Protein AF-A0A2V0PF65-F1 (afdb_monomer)

Mean predicted aligned error: 16.92 Å

Secondary structure (DSSP, 8-state):
-------PPPPPP-------------------------------------PPPPP-------------PPPHHHHHHHHHHHHHHHHHHPPPSSTTTHHHHHHHHHHHHHHHHHHHHHHSTT--HHHHHHHHHHHHS-TTGGGGHHHHHHHHHHHHHTSTT---TTSTTHHHHHHHHHHHHHHHHHTT-GGGHHHHHHHHHHH-GGGHHHHHHHHHHHHHHHTTS-HHHHHHHHH-HHHHHTS-GGGS-TTSTTS-TT-------S--S------

Radius of gyration: 27.76 Å; Cα contacts (8 Å, |Δi|>4): 203; chains: 1; bounding box: 60×84×78 Å

Organism: NCBI:txid307507

Sequence (275 aa):
MFASGLARAPSPSGGLAPPSGGPQAHPGRCHALSLRRGAPQPRQHRRRSRSPPPARWAGDREGSVAVEAAAPEEAAYRELLQRAEAGTFAPPESEEREAASRRAGLQDAERLLRRAAALRPHDMGPRVLLARNLMIQDGGREADVPAVALDALRALAASDAGADPFSPAFVPAMQLMLLALKALWACDAPGEVPALLAAAARHAPALAPDFESLAARVESQLGGCAARGRAALLSNHTFLSCVDLQAVRGRHHAAAAGLESFDGEEGAEGCVVDL

pLDDT: mean 70.35, std 23.45, range [27.42, 98.38]

Solvent-accessible surface area (backbone atoms only — not comparable to full-atom values): 17486 Å² total; per-residue (Å²): 139,90,84,90,83,90,83,87,81,86,84,87,87,85,80,92,84,86,79,90,80,84,84,82,87,80,90,79,78,85,79,83,79,81,82,77,90,84,83,83,86,85,82,86,86,84,80,83,80,84,74,82,81,79,79,87,78,88,69,94,72,92,67,77,75,74,78,71,75,66,55,72,67,56,51,52,43,51,52,34,49,55,53,17,51,45,34,55,65,58,74,85,88,56,90,76,74,26,62,64,51,50,51,50,34,37,55,51,15,44,55,32,22,56,51,36,28,65,77,37,60,69,50,48,65,37,49,42,52,35,40,52,39,32,64,68,66,52,95,70,42,28,73,52,24,46,57,52,32,47,52,48,39,44,34,37,49,74,34,96,73,44,53,41,80,87,31,90,55,33,64,50,50,52,52,24,50,52,51,20,53,50,19,31,55,73,68,74,37,61,85,49,49,65,59,51,51,58,53,43,28,75,35,26,59,74,39,33,69,50,52,52,53,50,49,54,50,54,42,68,68,43,70,80,42,54,72,69,56,37,50,55,50,69,70,34,76,64,63,60,73,61,59,52,72,74,70,57,60,80,83,68,66,92,74,57,89,87,71,83,83,78,85,80,84,78,72,97,72,78,88,78,75,91,125

Nearest PDB structures (foldseek):
  6hc2-assembly4_S  TM=2.944E-01  e=9.857E+00  Homo sapiens
  9dze-assembly1_c  TM=2.843E-01  e=9.857E+00  synthetic construct

Structure (mmCIF, N/CA/C/O backbone):
data_AF-A0A2V0PF65-F1
#
_entry.id   AF-A0A2V0PF65-F1
#
loop_
_atom_site.group_PDB
_atom_site.id
_atom_site.type_symbol
_atom_site.label_atom_id
_atom_site.label_alt_id
_atom_site.label_comp_id
_atom_site.label_asym_id
_atom_site.label_entity_id
_atom_site.label_seq_id
_atom_site.pdbx_PDB_ins_code
_atom_site.Cartn_x
_atom_site.Cartn_y
_atom_site.Cartn_z
_atom_site.occupancy
_atom_site.B_iso_or_equiv
_atom_site.auth_seq_id
_atom_site.auth_comp_id
_atom_site.auth_asym_id
_atom_site.auth_atom_id
_atom_site.pdbx_PDB_model_num
ATOM 1 N N . MET A 1 1 ? -15.936 -41.868 -18.295 1.00 41.22 1 MET A N 1
ATOM 2 C CA . MET A 1 1 ? -15.242 -43.056 -18.839 1.00 41.22 1 MET A CA 1
ATOM 3 C C . MET A 1 1 ? -14.307 -42.582 -19.941 1.00 41.22 1 MET A C 1
ATOM 5 O O . MET A 1 1 ? -14.707 -41.733 -20.723 1.00 41.22 1 MET A O 1
ATOM 9 N N . PHE A 1 2 ? -13.053 -43.029 -19.885 1.00 36.69 2 PHE A N 1
ATOM 10 C CA . PHE A 1 2 ? -11.882 -42.545 -20.629 1.00 36.69 2 PHE A CA 1
ATOM 11 C C . PHE A 1 2 ? -11.802 -43.059 -22.077 1.00 36.69 2 PHE A C 1
ATOM 13 O O . PHE A 1 2 ? -12.122 -44.220 -22.308 1.00 36.69 2 PHE A O 1
ATOM 20 N N . ALA A 1 3 ? -11.265 -42.232 -22.985 1.00 39.00 3 ALA A N 1
ATOM 21 C CA . ALA A 1 3 ? -10.303 -42.576 -24.055 1.00 39.00 3 ALA A CA 1
ATOM 22 C C . ALA A 1 3 ? -9.945 -41.268 -24.805 1.00 39.00 3 ALA A C 1
ATOM 24 O O . ALA A 1 3 ? -10.810 -40.650 -25.411 1.00 39.00 3 ALA A O 1
ATOM 25 N N . SER A 1 4 ? -8.780 -40.656 -24.575 1.00 41.25 4 SER A N 1
ATOM 26 C CA . SER A 1 4 ? -7.476 -40.956 -25.201 1.00 41.25 4 SER A CA 1
ATOM 27 C C . SER A 1 4 ? -7.416 -40.589 -26.690 1.00 41.25 4 SER A C 1
ATOM 29 O O . SER A 1 4 ? -7.773 -41.386 -27.550 1.00 41.25 4 SER A O 1
ATOM 31 N N . GLY A 1 5 ? -6.894 -39.392 -26.977 1.00 42.00 5 GLY A N 1
ATOM 32 C CA . GLY A 1 5 ? -6.527 -38.919 -28.314 1.00 42.00 5 GLY A CA 1
ATOM 33 C C . GLY A 1 5 ? -5.179 -38.199 -28.266 1.00 42.00 5 GLY A C 1
ATOM 34 O O . GLY A 1 5 ? -5.121 -36.985 -28.110 1.00 42.00 5 GLY A O 1
ATOM 35 N N . LEU A 1 6 ? -4.096 -38.976 -28.339 1.00 39.44 6 LEU A N 1
ATOM 36 C CA . LEU A 1 6 ? -2.715 -38.512 -28.483 1.00 39.44 6 LEU A CA 1
ATOM 37 C C . LEU A 1 6 ? -2.462 -38.114 -29.944 1.00 39.44 6 LEU A C 1
ATOM 39 O O . LEU A 1 6 ? -2.508 -38.973 -30.822 1.00 39.44 6 LEU A O 1
ATOM 43 N N . ALA A 1 7 ? -2.125 -36.849 -30.195 1.00 49.91 7 ALA A N 1
ATOM 44 C CA . ALA A 1 7 ? -1.525 -36.407 -31.452 1.00 49.91 7 ALA A CA 1
ATOM 45 C C . ALA A 1 7 ? -0.149 -35.797 -31.159 1.00 49.91 7 ALA A C 1
ATOM 47 O O . ALA A 1 7 ? -0.013 -34.783 -30.479 1.00 49.91 7 ALA A O 1
ATOM 48 N N . ARG A 1 8 ? 0.876 -36.500 -31.639 1.00 43.28 8 ARG A N 1
ATOM 49 C CA . ARG A 1 8 ? 2.306 -36.243 -31.471 1.00 43.28 8 ARG A CA 1
ATOM 50 C C . ARG A 1 8 ? 2.783 -35.484 -32.712 1.00 43.28 8 ARG A C 1
ATOM 52 O O . ARG A 1 8 ? 2.703 -36.032 -33.807 1.00 43.28 8 ARG A O 1
ATOM 59 N N . ALA A 1 9 ? 3.256 -34.250 -32.550 1.00 51.12 9 ALA A N 1
ATOM 60 C CA . ALA A 1 9 ? 3.886 -33.476 -33.622 1.00 51.12 9 ALA A CA 1
ATOM 61 C C . ALA A 1 9 ? 5.426 -33.530 -33.499 1.00 51.12 9 ALA A C 1
ATOM 63 O O . ALA A 1 9 ? 5.936 -33.647 -32.381 1.00 51.12 9 ALA A O 1
ATOM 64 N N . PRO A 1 10 ? 6.167 -33.506 -34.623 1.00 61.84 10 PRO A N 1
ATOM 65 C CA . PRO A 1 10 ? 7.594 -33.819 -34.664 1.00 61.84 10 PRO A CA 1
ATOM 66 C C . PRO A 1 10 ? 8.509 -32.637 -34.308 1.00 61.84 10 PRO A C 1
ATOM 68 O O . PRO A 1 10 ? 8.256 -31.490 -34.668 1.00 61.84 10 PRO A O 1
ATOM 71 N N . SER A 1 11 ? 9.620 -32.970 -33.650 1.00 46.97 11 SER A N 1
ATOM 72 C CA . SER A 1 11 ? 10.762 -32.099 -33.370 1.00 46.97 11 SER A CA 1
ATOM 73 C C . SER A 1 11 ? 11.563 -31.775 -34.638 1.00 46.97 11 SER A C 1
ATOM 75 O O . SER A 1 11 ? 11.887 -32.700 -35.386 1.00 46.97 11 SER A O 1
ATOM 77 N N . PRO A 1 12 ? 12.005 -30.524 -34.840 1.00 63.00 12 PRO A N 1
ATOM 78 C CA . PRO A 1 12 ? 13.140 -30.232 -35.699 1.00 63.00 12 PRO A CA 1
ATOM 79 C C . PRO A 1 12 ? 14.443 -30.218 -34.888 1.00 63.00 12 PRO A C 1
ATOM 81 O O . PRO A 1 12 ? 14.647 -29.425 -33.972 1.00 63.00 12 PRO A O 1
ATOM 84 N N . SER A 1 13 ? 15.324 -31.139 -35.256 1.00 46.22 13 SER A N 1
ATOM 85 C CA . SER A 1 13 ? 16.737 -31.207 -34.897 1.00 46.22 13 SER A CA 1
ATOM 86 C C . SER A 1 13 ? 17.587 -30.395 -35.883 1.00 46.22 13 SER A C 1
ATOM 88 O O . SER A 1 13 ? 17.447 -30.564 -37.092 1.00 46.22 13 SER A O 1
ATOM 90 N N . GLY A 1 14 ? 18.504 -29.577 -35.363 1.00 46.81 14 GLY A N 1
ATOM 91 C CA . GLY A 1 14 ? 19.558 -28.874 -36.109 1.00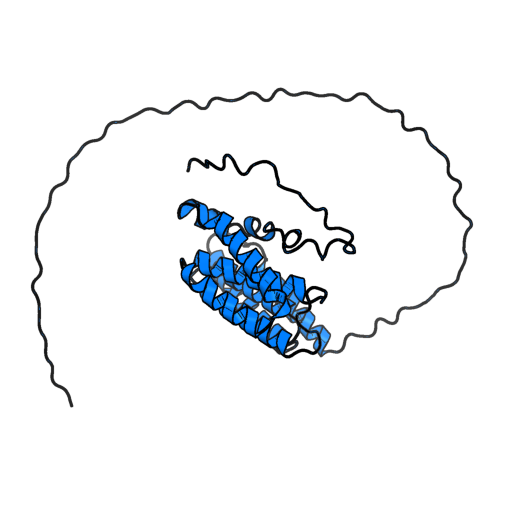 46.81 14 GLY A CA 1
ATOM 92 C C . GLY A 1 14 ? 19.900 -27.551 -35.413 1.00 46.81 14 GLY A C 1
ATOM 93 O O . GLY A 1 14 ? 18.999 -26.825 -35.032 1.00 46.81 14 GLY A O 1
ATOM 94 N N . GLY A 1 15 ? 21.141 -27.163 -35.146 1.00 47.03 15 GLY A N 1
ATOM 95 C CA . GLY A 1 15 ? 22.444 -27.740 -35.426 1.00 47.03 15 GLY A CA 1
ATOM 96 C C . GLY A 1 15 ? 23.499 -26.961 -34.628 1.00 47.03 15 GLY A C 1
ATOM 97 O O . GLY A 1 15 ? 23.281 -25.823 -34.217 1.00 47.03 15 GLY A O 1
ATOM 98 N N . LEU A 1 16 ? 24.622 -27.621 -34.372 1.00 43.56 16 LEU A N 1
ATOM 99 C CA . LEU A 1 16 ? 25.831 -27.078 -33.758 1.00 43.56 16 LEU A CA 1
ATOM 100 C C . LEU A 1 16 ? 26.535 -26.090 -34.704 1.00 43.56 16 LEU A C 1
ATOM 102 O O . LEU A 1 16 ? 26.721 -26.429 -35.869 1.00 43.56 16 LEU A O 1
ATOM 106 N N . ALA A 1 17 ? 27.007 -24.951 -34.184 1.00 43.47 17 ALA A N 1
ATOM 107 C CA . ALA A 1 17 ? 28.411 -24.503 -34.267 1.00 43.47 17 ALA A CA 1
ATOM 108 C C . ALA A 1 17 ? 28.595 -23.078 -33.683 1.00 43.47 17 ALA A C 1
ATOM 110 O O . ALA A 1 17 ? 27.799 -22.191 -33.994 1.00 43.47 17 ALA A O 1
ATOM 111 N N . PRO A 1 18 ? 29.653 -22.829 -32.886 1.00 54.88 18 PRO A N 1
ATOM 112 C CA . PRO A 1 18 ? 30.080 -21.496 -32.462 1.00 54.88 18 PRO A CA 1
ATOM 113 C C . PRO A 1 18 ? 31.178 -20.918 -33.381 1.00 54.88 18 PRO A C 1
ATOM 115 O O . PRO A 1 18 ? 31.943 -21.673 -33.984 1.00 54.88 18 PRO A O 1
ATOM 118 N N . PRO A 1 19 ? 31.341 -19.587 -33.398 1.00 58.44 19 PRO A N 1
ATOM 119 C CA . PRO A 1 19 ? 32.666 -18.965 -33.484 1.00 58.44 19 PRO A CA 1
ATOM 120 C C . PRO A 1 19 ? 32.880 -18.051 -32.257 1.00 58.44 19 PRO A C 1
ATOM 122 O O . PRO A 1 19 ? 32.017 -17.256 -31.905 1.00 58.44 19 PRO A O 1
ATOM 125 N N . SER A 1 20 ? 33.916 -18.226 -31.432 1.00 43.31 20 SER A N 1
ATOM 126 C CA . SER A 1 20 ? 35.326 -17.887 -31.700 1.00 43.31 20 SER A CA 1
ATOM 127 C C . SER A 1 20 ? 35.500 -16.426 -32.128 1.00 43.31 20 SER A C 1
ATOM 129 O O . SER A 1 20 ? 35.342 -16.109 -33.301 1.00 43.31 20 SER A O 1
ATOM 131 N N . GLY A 1 21 ? 35.883 -15.552 -31.191 1.00 40.28 21 GLY A N 1
ATOM 132 C CA . GLY A 1 21 ? 36.342 -14.199 -31.520 1.00 40.28 21 GLY A CA 1
ATOM 133 C C . GLY A 1 21 ? 36.314 -13.218 -30.350 1.00 40.28 21 GLY A C 1
ATOM 134 O O . GLY A 1 21 ? 35.412 -12.396 -30.260 1.00 40.28 21 GLY A O 1
ATOM 135 N N . GLY A 1 22 ? 37.317 -13.283 -29.468 1.00 36.78 22 GLY A N 1
ATOM 136 C CA . GLY A 1 22 ? 37.695 -12.120 -28.654 1.00 36.78 22 GLY A CA 1
ATOM 137 C C . GLY A 1 22 ? 38.295 -11.013 -29.536 1.00 36.78 22 GLY A C 1
ATOM 138 O O . GLY A 1 22 ? 38.739 -11.290 -30.652 1.00 36.78 22 GLY A O 1
ATOM 139 N N . PRO A 1 23 ? 38.371 -9.774 -29.029 1.00 45.34 23 PRO A N 1
ATOM 140 C CA . PRO A 1 23 ? 39.684 -9.336 -28.570 1.00 45.34 23 PRO A CA 1
ATOM 141 C C . PRO A 1 23 ? 39.669 -8.682 -27.185 1.00 45.34 23 PRO A C 1
ATOM 143 O O . PRO A 1 23 ? 38.667 -8.187 -26.677 1.00 45.34 23 PRO A O 1
ATOM 146 N N . GLN A 1 24 ? 40.852 -8.752 -26.589 1.00 37.16 24 GLN A N 1
ATOM 147 C CA . GLN A 1 24 ? 41.239 -8.247 -25.286 1.00 37.16 24 GLN A CA 1
ATOM 148 C C . GLN A 1 24 ? 41.378 -6.716 -25.255 1.00 37.16 24 GLN A C 1
ATOM 150 O O . GLN A 1 24 ? 41.670 -6.092 -26.268 1.00 37.16 24 GLN A O 1
ATOM 155 N N . ALA A 1 25 ? 41.329 -6.208 -24.018 1.00 34.16 25 ALA A N 1
ATOM 156 C CA . ALA A 1 25 ? 42.038 -5.045 -23.475 1.00 34.16 25 ALA A CA 1
ATOM 157 C C . ALA A 1 25 ? 41.680 -3.640 -24.003 1.00 34.16 25 ALA A C 1
ATOM 159 O O . ALA A 1 25 ? 42.005 -3.261 -25.118 1.00 34.16 25 ALA A O 1
ATOM 160 N N . HIS A 1 26 ? 41.188 -2.777 -23.107 1.00 37.53 26 HIS A N 1
ATOM 161 C CA . HIS A 1 26 ? 42.078 -1.962 -22.267 1.00 37.53 26 HIS A CA 1
ATOM 162 C C . HIS A 1 26 ? 41.323 -1.324 -21.080 1.00 37.53 26 HIS A C 1
ATOM 164 O O . HIS A 1 26 ? 40.195 -0.865 -21.249 1.00 37.53 26 HIS A O 1
ATOM 170 N N . PRO A 1 27 ? 41.934 -1.261 -19.879 1.00 40.25 27 PRO A N 1
ATOM 171 C CA . PRO A 1 27 ? 41.366 -0.571 -18.728 1.00 40.25 27 PRO A CA 1
ATOM 172 C C . PRO A 1 27 ? 41.561 0.944 -18.884 1.00 40.25 27 PRO A C 1
ATOM 174 O O . PRO A 1 27 ? 42.682 1.458 -18.839 1.00 40.25 27 PRO A O 1
ATOM 177 N N . GLY A 1 28 ? 40.454 1.656 -19.089 1.00 35.34 28 GLY A N 1
ATOM 178 C CA . GLY A 1 28 ? 40.399 3.113 -19.072 1.00 35.34 28 GLY A CA 1
ATOM 179 C C . GLY A 1 28 ? 40.628 3.646 -17.660 1.00 35.34 28 GLY A C 1
ATOM 180 O O . GLY A 1 28 ? 39.984 3.228 -16.704 1.00 35.34 28 GLY A O 1
ATOM 181 N N . ARG A 1 29 ? 41.603 4.542 -17.546 1.00 35.31 29 ARG A N 1
ATOM 182 C CA . ARG A 1 29 ? 42.144 5.121 -16.317 1.00 35.31 29 ARG A CA 1
ATOM 183 C C . ARG A 1 29 ? 41.091 5.855 -15.482 1.00 35.31 29 ARG A C 1
ATOM 185 O O . ARG A 1 29 ? 40.399 6.738 -15.980 1.00 35.31 29 ARG A O 1
ATOM 192 N N . CYS A 1 30 ? 41.103 5.585 -14.178 1.00 31.89 30 CYS A N 1
ATOM 193 C CA . CYS A 1 30 ? 40.507 6.431 -13.151 1.00 31.89 30 CYS A CA 1
ATOM 194 C C . CYS A 1 30 ? 41.173 7.816 -13.165 1.00 31.89 30 CYS A C 1
ATOM 196 O O . CYS A 1 30 ? 42.338 7.956 -12.785 1.00 31.89 30 CYS A O 1
ATOM 198 N N . HIS A 1 31 ? 40.436 8.848 -13.572 1.00 34.62 31 HIS A N 1
ATOM 199 C CA . HIS A 1 31 ? 40.822 10.228 -13.307 1.00 34.62 31 HIS A CA 1
ATOM 200 C C . HIS A 1 31 ? 40.346 10.623 -11.907 1.00 34.62 31 HIS A C 1
ATOM 202 O O . HIS A 1 31 ? 39.169 10.872 -11.664 1.00 34.62 31 HIS A O 1
ATOM 208 N N . ALA A 1 32 ? 41.300 10.663 -10.978 1.00 35.34 32 ALA A N 1
ATOM 209 C CA . ALA A 1 32 ? 41.148 11.258 -9.662 1.00 35.34 32 ALA A CA 1
ATOM 210 C C . ALA A 1 32 ? 40.996 12.783 -9.799 1.00 35.34 32 ALA A C 1
ATOM 212 O O . ALA A 1 32 ? 41.969 13.491 -10.066 1.00 35.34 32 ALA A O 1
ATOM 213 N N . LEU A 1 33 ? 39.781 13.299 -9.604 1.00 37.28 33 LEU A N 1
ATOM 214 C CA . LEU A 1 33 ? 39.558 14.730 -9.415 1.00 37.28 33 LEU A CA 1
ATOM 215 C C . LEU A 1 33 ? 39.808 15.094 -7.948 1.00 37.28 33 LEU A C 1
ATOM 217 O O . LEU A 1 33 ? 39.073 14.718 -7.039 1.00 37.28 33 LEU A O 1
ATOM 221 N N . SER A 1 34 ? 40.903 15.826 -7.747 1.00 37.47 34 SER A N 1
ATOM 222 C CA . SER A 1 34 ? 41.292 16.459 -6.490 1.00 37.47 34 SER A CA 1
ATOM 223 C C . SER A 1 34 ? 40.287 17.539 -6.093 1.00 37.47 34 SER A C 1
ATOM 225 O O . SER A 1 34 ? 40.322 18.643 -6.636 1.00 37.47 34 SER A O 1
ATOM 227 N N . LEU A 1 35 ? 39.457 17.271 -5.085 1.00 37.78 35 LEU A N 1
ATOM 228 C CA . LEU A 1 35 ? 38.783 18.330 -4.337 1.00 37.78 35 LEU A CA 1
ATOM 229 C C . LEU A 1 35 ? 39.731 18.853 -3.255 1.00 37.78 35 LEU A C 1
ATOM 231 O O . LEU A 1 35 ? 40.089 18.170 -2.293 1.00 37.78 35 LEU A O 1
ATOM 235 N N . ARG A 1 36 ? 40.190 20.085 -3.478 1.00 40.31 36 ARG A N 1
ATOM 236 C CA . ARG A 1 36 ? 41.055 20.838 -2.575 1.00 40.31 36 ARG A CA 1
ATOM 237 C C . ARG A 1 36 ? 40.348 21.090 -1.245 1.00 40.31 36 ARG A C 1
ATOM 239 O O . ARG A 1 36 ? 39.242 21.618 -1.199 1.00 40.31 36 ARG A O 1
ATOM 246 N N . ARG A 1 37 ? 41.066 20.777 -0.165 1.00 41.28 37 ARG A N 1
ATOM 247 C CA . ARG A 1 37 ? 40.808 21.241 1.201 1.00 41.28 37 ARG A CA 1
ATOM 248 C C . ARG A 1 37 ? 40.779 22.772 1.234 1.00 41.28 37 ARG A C 1
ATOM 250 O O . ARG A 1 37 ? 41.786 23.405 0.927 1.00 41.28 37 ARG A O 1
ATOM 257 N N . GLY A 1 38 ? 39.657 23.337 1.664 1.00 35.94 38 GLY A N 1
ATOM 258 C CA . GLY A 1 38 ? 39.539 24.722 2.108 1.00 35.94 38 GLY A CA 1
ATOM 259 C C . GLY A 1 38 ? 39.040 24.756 3.551 1.00 35.94 38 GLY A C 1
ATOM 260 O O . GLY A 1 38 ? 37.870 24.516 3.814 1.00 35.94 38 GLY A O 1
ATOM 261 N N . ALA A 1 39 ? 39.942 25.039 4.481 1.00 40.38 39 ALA A N 1
ATOM 262 C CA . ALA A 1 39 ? 39.669 25.538 5.830 1.00 40.38 39 ALA A CA 1
ATOM 263 C C . ALA A 1 39 ? 40.654 26.708 6.061 1.00 40.38 39 ALA A C 1
ATOM 265 O O . ALA A 1 39 ? 41.682 26.713 5.377 1.00 40.38 39 ALA A O 1
ATOM 266 N N . PRO A 1 40 ? 40.448 27.663 6.996 1.00 46.88 40 PRO A N 1
ATOM 267 C CA . PRO A 1 40 ? 39.459 27.708 8.075 1.00 46.88 40 PRO A CA 1
ATOM 268 C C . PRO A 1 40 ? 38.679 29.045 8.197 1.00 46.88 40 PRO A C 1
ATOM 270 O O . PRO A 1 40 ? 38.903 30.015 7.480 1.00 46.88 40 PRO A O 1
ATOM 273 N N . GLN A 1 41 ? 37.756 29.060 9.164 1.00 45.25 41 GLN A N 1
ATOM 274 C CA . GLN A 1 41 ? 36.928 30.184 9.625 1.00 45.25 41 GLN A CA 1
ATOM 275 C C . GLN A 1 41 ? 37.692 31.468 10.005 1.00 45.25 41 GLN A C 1
ATOM 277 O O . GLN A 1 41 ? 38.789 31.386 10.562 1.00 45.25 41 GLN A O 1
ATOM 282 N N . PRO A 1 42 ? 36.995 32.619 9.986 1.00 47.69 42 PRO A N 1
ATOM 283 C CA . PRO A 1 42 ? 37.168 33.662 10.987 1.00 47.69 42 PRO A CA 1
ATOM 284 C C . PRO A 1 42 ? 36.007 33.725 11.996 1.00 47.69 42 PRO A C 1
ATOM 286 O O . PRO A 1 42 ? 34.825 33.572 11.689 1.00 47.69 42 PRO A O 1
ATOM 289 N N . ARG A 1 43 ? 36.418 33.949 13.244 1.00 42.38 43 ARG A N 1
ATOM 290 C CA . ARG A 1 43 ? 35.641 34.014 14.480 1.00 42.38 43 ARG A CA 1
ATOM 291 C C . ARG A 1 43 ? 34.793 35.289 14.600 1.00 42.38 43 ARG A C 1
ATOM 293 O O . ARG A 1 43 ? 35.257 36.375 14.2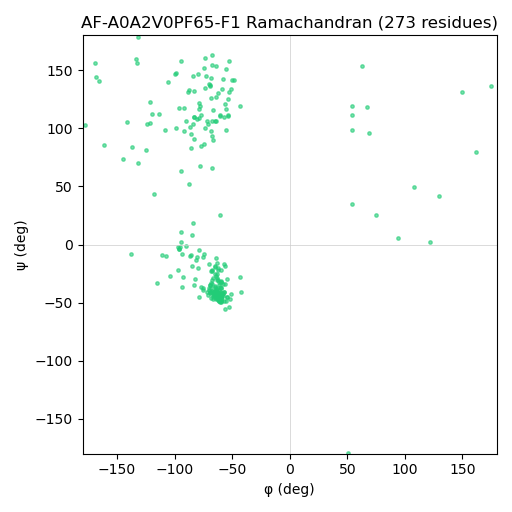94 1.00 42.38 43 ARG A O 1
ATOM 300 N N . GLN A 1 44 ? 33.625 35.091 15.218 1.00 43.75 44 GLN A N 1
ATOM 301 C CA . GLN A 1 44 ? 32.994 35.892 16.282 1.00 43.75 44 GLN A CA 1
ATOM 302 C C . GLN A 1 44 ? 32.769 37.399 16.076 1.00 43.75 44 GLN A C 1
ATOM 304 O O . GLN A 1 44 ? 33.706 38.174 16.115 1.00 43.75 44 GLN A O 1
ATOM 309 N N . HIS A 1 45 ? 31.493 37.805 16.129 1.00 42.44 45 HIS A N 1
ATOM 310 C CA . HIS A 1 45 ? 30.990 38.814 17.080 1.00 42.44 45 HIS A CA 1
ATOM 311 C C . HIS A 1 45 ? 29.453 38.713 17.193 1.00 42.44 45 HIS A C 1
ATOM 313 O O . HIS A 1 45 ? 28.714 39.439 16.533 1.00 42.44 45 HIS A O 1
ATOM 319 N N . ARG A 1 46 ? 28.936 37.823 18.057 1.00 47.62 46 ARG A N 1
ATOM 320 C CA . ARG A 1 46 ? 27.531 37.902 18.504 1.00 47.62 46 ARG A CA 1
ATOM 321 C C . ARG A 1 46 ? 27.458 38.763 19.762 1.00 47.62 46 ARG A C 1
ATOM 323 O O . ARG A 1 46 ? 27.868 38.351 20.846 1.00 47.62 46 ARG A O 1
ATOM 330 N N . ARG A 1 47 ? 26.943 39.980 19.582 1.00 49.34 47 ARG A N 1
ATOM 331 C CA . ARG A 1 47 ? 26.508 40.884 20.649 1.00 49.34 47 ARG A CA 1
ATOM 332 C C . ARG A 1 47 ? 25.507 40.162 21.553 1.00 49.34 47 ARG A C 1
ATOM 334 O O . ARG A 1 47 ? 24.489 39.661 21.087 1.00 49.34 47 ARG A O 1
ATOM 341 N N . ARG A 1 48 ? 25.805 40.136 22.852 1.00 45.16 48 ARG A N 1
ATOM 342 C CA . ARG A 1 48 ? 24.872 39.746 23.912 1.00 45.16 48 ARG A CA 1
ATOM 343 C C . ARG A 1 48 ? 23.852 40.871 24.103 1.00 45.16 48 ARG A C 1
ATOM 345 O O . ARG A 1 48 ? 24.159 41.856 24.770 1.00 45.16 48 ARG A O 1
ATOM 352 N N . SER A 1 49 ? 22.654 40.733 23.547 1.00 47.94 49 SER A N 1
ATOM 353 C CA . SER A 1 49 ? 21.480 41.456 24.040 1.00 47.94 49 SER A CA 1
ATOM 354 C C . SER A 1 49 ? 20.952 40.710 25.267 1.00 47.94 49 SER A C 1
ATOM 356 O O . SER A 1 49 ? 20.445 39.595 25.185 1.00 47.94 49 SER A O 1
ATOM 358 N N . ARG A 1 50 ? 21.154 41.314 26.440 1.00 45.06 50 ARG A N 1
ATOM 359 C CA . ARG A 1 50 ? 20.504 40.915 27.689 1.00 45.06 50 ARG A CA 1
ATOM 360 C C . ARG A 1 50 ? 19.028 41.302 27.595 1.00 45.06 50 ARG A C 1
ATOM 362 O O . ARG A 1 50 ? 18.708 42.475 27.755 1.00 45.06 50 ARG A O 1
ATOM 369 N N . SER A 1 51 ? 18.155 40.329 27.367 1.00 47.69 51 SER A N 1
ATOM 370 C CA . SER A 1 51 ? 16.733 40.466 27.691 1.00 47.69 51 SER A CA 1
ATOM 371 C C . SER A 1 51 ? 16.522 40.011 29.142 1.00 47.69 51 SER A C 1
ATOM 373 O O . SER A 1 51 ? 17.045 38.956 29.512 1.00 47.69 51 SER A O 1
ATOM 375 N N . PRO A 1 52 ? 15.821 40.783 29.989 1.00 55.69 52 PRO A N 1
ATOM 376 C CA . PRO A 1 52 ? 15.481 40.351 31.341 1.00 55.69 52 PRO A CA 1
ATOM 377 C C . PRO A 1 52 ? 14.467 39.192 31.292 1.00 55.69 52 PRO A C 1
ATOM 379 O O . PRO A 1 52 ? 13.591 39.196 30.424 1.00 55.69 52 PRO A O 1
ATOM 382 N N . PRO A 1 53 ? 14.550 38.199 32.196 1.00 53.91 53 PRO A N 1
ATOM 383 C CA . PRO A 1 53 ? 13.526 37.167 32.291 1.00 53.91 53 PRO A CA 1
ATOM 384 C C . PRO A 1 53 ? 12.216 37.765 32.841 1.00 53.91 53 PRO A C 1
ATOM 386 O O . PRO A 1 53 ? 12.264 38.539 33.804 1.00 53.91 53 PRO A O 1
ATOM 389 N N . PRO A 1 54 ? 11.048 37.424 32.266 1.00 53.03 54 PRO A N 1
ATOM 390 C CA . PRO A 1 54 ? 9.762 37.809 32.826 1.00 53.03 54 PRO A CA 1
ATOM 391 C C . PRO A 1 54 ? 9.492 37.101 34.161 1.00 53.03 54 PRO A C 1
ATOM 393 O O . PRO A 1 54 ? 10.027 36.033 34.461 1.00 53.03 54 PRO A O 1
ATOM 396 N N . ALA A 1 55 ? 8.662 37.764 34.963 1.00 46.09 55 ALA A N 1
ATOM 397 C CA . ALA A 1 55 ? 8.307 37.425 36.329 1.00 46.09 55 ALA A CA 1
ATOM 398 C C . ALA A 1 55 ? 7.857 35.966 36.517 1.00 46.09 55 ALA A C 1
ATOM 400 O O . ALA A 1 55 ? 7.119 35.404 35.709 1.00 46.09 55 ALA A O 1
ATOM 401 N N . ARG A 1 56 ? 8.281 35.393 37.650 1.00 45.41 56 ARG A N 1
ATOM 402 C CA . ARG A 1 56 ? 7.812 34.117 38.193 1.00 45.41 56 ARG A CA 1
ATOM 403 C C . ARG A 1 56 ? 6.287 34.131 38.319 1.00 45.41 56 ARG A C 1
ATOM 405 O O . ARG A 1 56 ? 5.754 34.803 39.196 1.00 45.41 56 ARG A O 1
ATOM 412 N N . TRP A 1 57 ? 5.612 33.337 37.498 1.00 47.81 57 TRP A N 1
ATOM 413 C CA . TRP A 1 57 ? 4.267 32.861 37.796 1.00 47.81 57 TRP A CA 1
ATOM 414 C C . TRP A 1 57 ? 4.407 31.601 38.646 1.00 47.81 57 TRP A C 1
ATOM 416 O O . TRP A 1 57 ? 4.635 30.507 38.135 1.00 47.81 57 TRP A O 1
ATOM 426 N N . ALA A 1 58 ? 4.346 31.785 39.963 1.00 51.16 58 ALA A N 1
ATOM 427 C CA . ALA A 1 58 ? 3.976 30.718 40.876 1.00 51.16 58 ALA A CA 1
ATOM 428 C C . ALA A 1 58 ? 2.473 30.488 40.681 1.00 51.16 58 ALA A C 1
ATOM 430 O O . ALA A 1 58 ? 1.660 31.340 41.032 1.00 51.16 58 ALA A O 1
ATOM 431 N N . GLY A 1 59 ? 2.130 29.387 40.023 1.00 41.41 59 GLY A N 1
ATOM 432 C CA . GLY A 1 59 ? 0.760 28.955 39.810 1.00 41.41 59 GLY A CA 1
ATOM 433 C C . GLY A 1 59 ? 0.717 27.448 39.955 1.00 41.41 59 GLY A C 1
ATOM 434 O O . GLY A 1 59 ? 1.195 26.728 39.080 1.00 41.41 59 GLY A O 1
ATOM 435 N N . ASP A 1 60 ? 0.181 27.014 41.087 1.00 50.97 60 ASP A N 1
ATOM 436 C CA . ASP A 1 60 ? -0.146 25.637 41.420 1.00 50.97 60 ASP A CA 1
ATOM 437 C C . ASP A 1 60 ? -0.821 24.920 40.250 1.00 50.97 60 ASP A C 1
ATOM 439 O O . ASP A 1 60 ? -1.913 25.299 39.825 1.00 50.97 60 ASP A O 1
ATOM 443 N N . ARG A 1 61 ? -0.191 23.851 39.758 1.00 46.84 61 ARG A N 1
ATOM 444 C CA . ARG A 1 61 ? -0.880 22.750 39.078 1.00 46.84 61 ARG A CA 1
ATOM 445 C C . ARG A 1 61 ? -0.184 21.440 39.416 1.00 46.84 61 ARG A C 1
ATOM 447 O O . ARG A 1 61 ? 0.453 20.821 38.570 1.00 46.84 61 ARG A O 1
ATO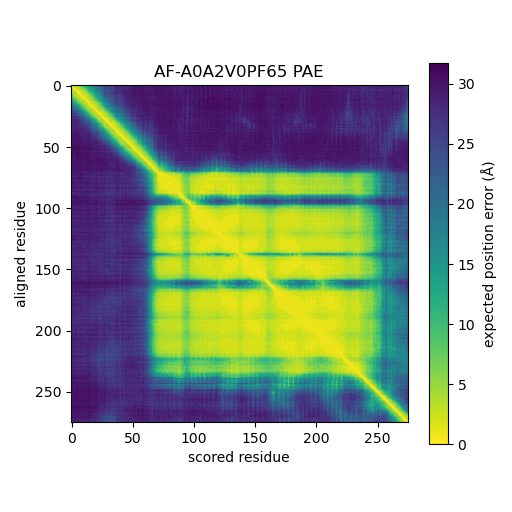M 454 N N . GLU A 1 62 ? -0.393 20.976 40.643 1.00 42.72 62 GLU A N 1
ATOM 455 C CA . GLU A 1 62 ? -0.477 19.538 40.916 1.00 42.72 62 GLU A CA 1
ATOM 456 C C . GLU A 1 62 ? -1.755 18.992 40.255 1.00 42.72 62 GLU A C 1
ATOM 458 O O . GLU A 1 62 ? -2.726 18.601 40.893 1.00 42.72 62 GLU A O 1
ATOM 463 N N . GLY A 1 63 ? -1.781 19.023 38.924 1.00 43.03 63 GLY A N 1
ATOM 464 C CA . GLY A 1 63 ? -2.695 18.224 38.131 1.00 43.03 63 GLY A CA 1
ATOM 465 C C . GLY A 1 63 ? -2.036 16.873 37.944 1.00 43.03 63 GLY A C 1
ATOM 466 O O . GLY A 1 63 ? -1.366 16.658 36.938 1.00 43.03 63 GLY A O 1
ATOM 467 N N . SER A 1 64 ? -2.174 15.997 38.940 1.00 43.69 64 SER A N 1
ATOM 468 C CA . SER A 1 64 ? -1.931 14.567 38.770 1.00 43.69 64 SER A CA 1
ATOM 469 C C . SER A 1 64 ? -2.822 14.100 37.622 1.00 43.69 64 SER A C 1
ATOM 471 O O . SER A 1 64 ? -4.033 13.940 37.781 1.00 43.69 64 SER A O 1
ATOM 473 N N . VAL A 1 65 ? -2.242 13.995 36.427 1.00 44.62 65 VAL A N 1
ATOM 474 C CA . VAL A 1 65 ? -2.904 13.406 35.270 1.00 44.62 65 VAL A CA 1
ATOM 475 C C . VAL A 1 65 ? -3.036 11.934 35.616 1.00 44.62 65 VAL A C 1
ATOM 477 O O . VAL A 1 65 ? -2.073 11.175 35.515 1.00 44.62 65 VAL A O 1
ATOM 480 N N . ALA A 1 66 ? -4.212 11.550 36.111 1.00 43.38 66 ALA A N 1
ATOM 481 C CA . ALA A 1 66 ? -4.580 10.157 36.235 1.00 43.38 66 ALA A CA 1
ATOM 482 C C . ALA A 1 66 ? -4.379 9.532 34.852 1.00 43.38 66 ALA A C 1
ATOM 484 O O . ALA A 1 66 ? -5.062 9.891 33.894 1.00 43.38 66 ALA A O 1
ATOM 485 N N . VAL A 1 67 ? -3.371 8.667 34.738 1.00 50.94 67 VAL A N 1
ATOM 486 C CA . VAL A 1 67 ? -3.149 7.844 33.554 1.00 50.94 67 VAL A CA 1
ATOM 487 C C . VAL A 1 67 ? -4.328 6.886 33.513 1.00 50.94 67 VAL A C 1
ATOM 489 O O . VAL A 1 67 ? -4.323 5.842 34.161 1.00 50.94 67 VAL A O 1
ATOM 492 N N . GLU A 1 68 ? -5.390 7.314 32.841 1.00 53.22 68 GLU A N 1
ATOM 493 C CA . GLU A 1 68 ? -6.575 6.515 32.590 1.00 53.22 68 GLU A CA 1
ATOM 494 C C . GLU A 1 68 ? -6.095 5.261 31.855 1.00 53.22 68 GLU A C 1
ATOM 496 O O . GLU A 1 68 ? -5.549 5.339 30.750 1.00 53.22 68 GLU A O 1
ATOM 501 N N . ALA A 1 69 ? -6.153 4.115 32.539 1.00 58.53 69 ALA A N 1
ATOM 502 C CA . ALA A 1 69 ? -5.671 2.858 31.996 1.00 58.53 69 ALA A CA 1
ATOM 503 C C . ALA A 1 69 ? -6.387 2.621 30.663 1.00 58.53 69 ALA A C 1
ATOM 505 O O . ALA A 1 69 ? -7.613 2.516 30.629 1.00 58.53 69 ALA A O 1
ATOM 506 N N . ALA A 1 70 ? -5.625 2.596 29.565 1.00 61.78 70 ALA A N 1
ATOM 507 C CA . ALA A 1 70 ? -6.181 2.360 28.242 1.00 61.78 70 ALA A CA 1
ATOM 508 C C . ALA A 1 70 ? -7.043 1.093 28.286 1.00 61.78 70 ALA A C 1
ATOM 510 O O . ALA A 1 70 ? -6.618 0.081 28.851 1.00 61.78 70 ALA A O 1
ATOM 511 N N . ALA A 1 71 ? -8.249 1.157 27.714 1.00 78.00 71 ALA A N 1
ATOM 512 C CA . ALA A 1 71 ? -9.145 0.009 27.646 1.00 78.00 71 ALA A CA 1
ATOM 513 C C . ALA A 1 71 ? -8.373 -1.230 27.137 1.00 78.00 71 ALA A C 1
ATOM 515 O O . ALA A 1 71 ? -7.529 -1.092 26.248 1.00 78.00 71 ALA A O 1
ATOM 516 N N . PRO A 1 72 ? -8.623 -2.438 27.668 1.00 83.19 72 PRO A N 1
ATOM 517 C CA . PRO A 1 72 ? -7.818 -3.628 27.369 1.00 83.19 72 PRO A CA 1
ATOM 518 C C . PRO A 1 72 ? -7.687 -3.930 25.863 1.00 83.19 72 PRO A C 1
ATOM 520 O O . PRO A 1 72 ? -6.654 -4.426 25.418 1.00 83.19 72 PRO A O 1
ATOM 523 N N . GLU A 1 73 ? -8.689 -3.567 25.060 1.00 85.75 73 GLU A N 1
ATOM 524 C CA . GLU A 1 73 ? -8.657 -3.682 23.594 1.00 85.75 73 GLU A CA 1
ATOM 525 C C . GLU A 1 73 ? -7.658 -2.726 22.928 1.00 85.75 73 GLU A C 1
ATOM 527 O O . GLU A 1 73 ? -6.984 -3.089 21.966 1.00 85.75 73 GLU A O 1
ATOM 532 N N . GLU A 1 74 ? -7.526 -1.513 23.459 1.00 88.44 74 GLU A N 1
ATOM 533 C CA . GLU A 1 74 ? -6.590 -0.501 22.978 1.00 88.44 74 GLU A CA 1
ATOM 534 C C . GLU A 1 74 ? -5.141 -0.897 23.297 1.00 88.44 74 GLU A C 1
ATOM 536 O O . GLU A 1 74 ? -4.254 -0.752 22.456 1.00 88.44 74 GLU A O 1
ATOM 541 N N . ALA A 1 75 ? -4.899 -1.475 24.477 1.00 88.94 75 ALA A N 1
ATOM 542 C CA . ALA A 1 75 ? -3.596 -2.041 24.821 1.00 88.94 75 ALA A CA 1
ATOM 543 C C . ALA A 1 75 ? -3.219 -3.209 23.889 1.00 88.94 75 ALA A C 1
ATOM 545 O O . ALA A 1 75 ? -2.109 -3.235 23.356 1.00 88.94 75 ALA A O 1
ATOM 546 N N . ALA A 1 76 ? -4.161 -4.123 23.626 1.00 90.38 76 ALA A N 1
ATOM 547 C CA . ALA A 1 76 ? -3.949 -5.237 22.704 1.00 90.38 76 ALA A CA 1
ATOM 548 C C . ALA A 1 76 ? -3.675 -4.760 21.266 1.00 90.38 76 ALA A C 1
ATOM 550 O O . ALA A 1 76 ? -2.785 -5.284 20.598 1.00 90.38 76 ALA A O 1
ATOM 551 N N . TYR A 1 77 ? -4.403 -3.746 20.791 1.00 93.50 77 TYR A N 1
ATOM 552 C CA . TYR A 1 77 ? -4.180 -3.143 19.478 1.00 93.50 77 TYR A CA 1
ATOM 553 C C . TYR A 1 77 ? -2.765 -2.565 19.336 1.00 93.50 77 TYR A C 1
ATOM 555 O O . TYR A 1 77 ? -2.066 -2.871 18.366 1.00 93.50 77 TYR A O 1
ATOM 563 N N . ARG A 1 78 ? -2.313 -1.785 20.326 1.00 93.44 78 ARG A N 1
ATOM 564 C CA . ARG A 1 78 ? -0.963 -1.201 20.330 1.00 93.44 78 ARG A CA 1
ATOM 565 C C . ARG A 1 78 ? 0.129 -2.264 20.367 1.00 93.44 78 ARG A C 1
ATOM 567 O O . ARG A 1 78 ? 1.106 -2.139 19.635 1.00 93.44 78 ARG A O 1
ATOM 574 N N . GLU A 1 79 ? -0.040 -3.316 21.170 1.00 93.69 79 GLU A N 1
ATOM 575 C CA . GLU A 1 79 ? 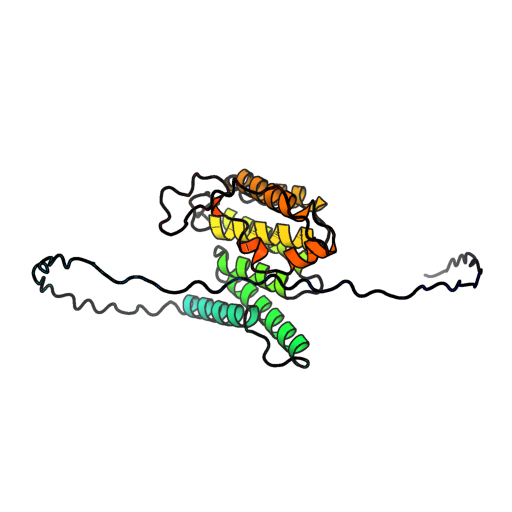0.929 -4.417 21.232 1.00 93.69 79 GLU A CA 1
ATOM 576 C C . GLU A 1 79 ? 1.056 -5.127 19.874 1.00 93.69 79 GLU A C 1
ATOM 578 O O . GLU A 1 79 ? 2.167 -5.385 19.404 1.00 93.69 79 GLU A O 1
ATOM 583 N N . LEU A 1 80 ? -0.074 -5.406 19.210 1.00 93.94 80 LEU A N 1
ATOM 584 C CA . LEU A 1 80 ? -0.078 -6.014 17.877 1.00 93.94 80 LEU A CA 1
ATOM 585 C C . LEU A 1 80 ? 0.671 -5.146 16.864 1.00 93.94 80 LEU A C 1
ATOM 587 O O . LEU A 1 80 ? 1.500 -5.671 16.120 1.00 93.94 80 LEU A O 1
ATOM 591 N N . LEU A 1 81 ? 0.400 -3.837 16.852 1.00 93.81 81 LEU A N 1
ATOM 592 C CA . LEU A 1 81 ? 1.074 -2.892 15.964 1.00 93.81 81 LEU A CA 1
ATOM 593 C C . LEU A 1 81 ? 2.577 -2.824 16.226 1.00 93.81 81 LEU A C 1
ATOM 595 O O . LEU A 1 81 ? 3.356 -2.950 15.286 1.00 93.81 81 LEU A O 1
ATOM 599 N N . GLN A 1 82 ? 2.988 -2.694 17.486 1.00 93.50 82 GLN A N 1
ATOM 600 C CA . GLN A 1 82 ? 4.399 -2.601 17.854 1.00 93.50 82 GLN A CA 1
ATOM 601 C C . GLN A 1 82 ? 5.178 -3.848 17.417 1.00 93.50 82 GLN A C 1
ATOM 603 O O . GLN A 1 82 ? 6.264 -3.753 16.844 1.00 93.50 82 GLN A O 1
ATOM 608 N N . ARG A 1 83 ? 4.610 -5.037 17.647 1.00 93.62 83 ARG A N 1
ATOM 609 C CA . ARG A 1 83 ? 5.227 -6.309 17.248 1.00 93.62 83 ARG A CA 1
ATOM 610 C C . ARG A 1 83 ? 5.273 -6.477 15.733 1.00 93.62 83 ARG A C 1
ATOM 612 O O . ARG A 1 83 ? 6.268 -6.966 15.203 1.00 93.62 83 ARG A O 1
ATOM 619 N N . ALA A 1 84 ? 4.215 -6.073 15.037 1.00 93.06 84 ALA A N 1
ATOM 620 C CA . ALA A 1 84 ? 4.172 -6.092 13.583 1.00 93.06 84 ALA A CA 1
ATOM 621 C C . ALA A 1 84 ? 5.190 -5.139 12.944 1.00 93.06 84 ALA A C 1
ATOM 623 O O . ALA A 1 84 ? 5.852 -5.499 11.972 1.00 93.06 84 ALA A O 1
ATOM 624 N N . GLU A 1 85 ? 5.314 -3.926 13.479 1.00 91.50 85 GLU A N 1
ATOM 625 C CA . GLU A 1 85 ? 6.271 -2.927 13.016 1.00 91.50 85 GLU A CA 1
ATOM 626 C C . GLU A 1 85 ? 7.704 -3.430 13.205 1.00 91.50 85 GLU A C 1
ATOM 628 O O . GLU A 1 85 ? 8.489 -3.419 12.254 1.00 91.50 85 GLU A O 1
ATOM 633 N N . ALA A 1 86 ? 8.004 -3.991 14.382 1.00 89.06 86 ALA A N 1
ATOM 634 C CA . ALA A 1 86 ? 9.280 -4.646 14.644 1.00 89.06 86 ALA A CA 1
ATOM 635 C C . ALA A 1 86 ? 9.548 -5.779 13.641 1.00 89.06 86 ALA A C 1
ATOM 637 O O . ALA A 1 86 ? 10.597 -5.789 13.009 1.00 89.06 86 ALA A O 1
ATOM 638 N N . GLY A 1 87 ? 8.594 -6.685 13.404 1.00 87.94 87 GLY A N 1
ATOM 639 C CA . GLY A 1 87 ? 8.769 -7.758 12.415 1.00 87.94 87 GLY A CA 1
ATOM 640 C C . GLY A 1 87 ? 8.907 -7.265 10.966 1.00 87.94 87 GLY A C 1
ATOM 641 O O . GLY A 1 87 ? 9.529 -7.934 10.143 1.00 87.94 87 GLY A O 1
ATOM 642 N N . THR A 1 88 ? 8.370 -6.084 10.647 1.00 87.44 88 THR A N 1
ATOM 643 C CA . THR A 1 88 ? 8.456 -5.478 9.309 1.00 87.44 88 THR A CA 1
ATOM 644 C C . THR A 1 88 ? 9.815 -4.826 9.059 1.00 87.44 88 THR A C 1
ATOM 646 O O . THR A 1 88 ? 10.400 -5.023 7.991 1.00 87.44 88 THR A O 1
ATOM 649 N N . PHE A 1 89 ? 10.328 -4.071 10.034 1.00 86.19 89 PHE A N 1
ATOM 650 C CA . PHE A 1 89 ? 11.501 -3.209 9.854 1.00 86.19 89 PHE A CA 1
ATOM 651 C C . PHE A 1 89 ? 12.759 -3.655 10.600 1.00 86.19 89 PHE A C 1
ATOM 653 O O . PHE A 1 89 ? 13.816 -3.083 10.336 1.00 86.19 89 PHE A O 1
ATOM 660 N N . ALA A 1 90 ? 12.692 -4.649 11.494 1.00 81.31 90 ALA A N 1
ATOM 661 C CA . ALA A 1 90 ? 13.875 -5.138 12.202 1.00 81.31 90 ALA A CA 1
ATOM 662 C C . ALA A 1 90 ? 14.979 -5.490 11.196 1.00 81.31 90 ALA A C 1
ATOM 664 O O . ALA A 1 90 ? 14.686 -6.154 10.200 1.00 81.31 90 ALA A O 1
ATOM 665 N N . PRO A 1 91 ? 16.225 -5.035 11.393 1.00 64.69 91 PRO A N 1
ATOM 666 C CA . PRO A 1 91 ? 17.317 -5.418 10.516 1.00 64.69 91 PRO A CA 1
ATOM 667 C C . PRO A 1 91 ? 17.573 -6.932 10.619 1.00 64.69 91 PRO A C 1
ATOM 669 O O . PRO A 1 91 ? 17.258 -7.544 11.641 1.00 64.69 91 PRO A O 1
ATOM 672 N N . PRO A 1 92 ? 18.116 -7.552 9.564 1.00 60.88 92 PRO A N 1
ATOM 673 C CA . PRO A 1 92 ? 18.599 -8.928 9.632 1.00 60.88 92 PRO A CA 1
ATOM 674 C C . PRO A 1 92 ? 19.689 -9.090 10.735 1.00 60.88 92 PRO A C 1
ATOM 676 O O . PRO A 1 92 ? 20.463 -8.157 10.955 1.00 60.88 92 PRO A O 1
ATOM 679 N N . GLU A 1 93 ? 19.717 -10.222 11.467 1.00 61.75 93 GLU A N 1
ATOM 680 C CA . GLU A 1 93 ? 20.676 -10.489 12.571 1.00 61.75 93 GLU A CA 1
ATOM 681 C C . GLU A 1 93 ? 22.000 -11.242 12.190 1.00 61.75 93 GLU A C 1
ATOM 683 O O . GLU A 1 93 ? 22.998 -11.043 12.881 1.00 61.75 93 GLU A O 1
ATOM 688 N N . SER A 1 94 ? 22.055 -12.102 11.147 1.00 57.66 94 SER A N 1
ATOM 689 C CA . SER A 1 94 ? 23.277 -12.573 10.398 1.00 57.66 94 SER A CA 1
ATOM 690 C C . SER A 1 94 ? 23.049 -13.352 9.044 1.00 57.66 94 SER A C 1
ATOM 692 O O . SER A 1 94 ? 22.162 -14.203 8.965 1.00 57.66 94 SER A O 1
ATOM 694 N N . GLU A 1 95 ? 23.916 -13.175 8.024 1.00 56.75 95 GLU A N 1
ATOM 695 C CA . GLU A 1 95 ? 23.710 -13.358 6.547 1.00 56.75 95 GLU A CA 1
ATOM 696 C C . GLU A 1 95 ? 22.932 -14.572 5.941 1.00 56.75 95 GLU A C 1
ATOM 698 O O . GLU A 1 95 ? 22.191 -14.375 4.980 1.00 56.75 95 GLU A O 1
ATOM 703 N N . GLU A 1 96 ? 23.050 -15.830 6.398 1.00 52.78 96 GLU A N 1
ATOM 704 C CA . GLU A 1 96 ? 22.518 -16.990 5.616 1.00 52.78 96 GLU A CA 1
ATOM 705 C C . GLU A 1 96 ? 21.358 -17.767 6.268 1.00 52.78 96 GLU A C 1
ATOM 707 O O . GLU A 1 96 ? 20.441 -18.222 5.580 1.00 52.78 96 GLU A O 1
ATOM 712 N N . ARG A 1 97 ? 21.317 -17.882 7.604 1.00 56.72 97 ARG A N 1
ATOM 713 C CA . ARG A 1 97 ? 20.104 -18.355 8.320 1.00 56.72 97 ARG A CA 1
ATOM 714 C C . ARG A 1 97 ? 19.007 -17.279 8.357 1.00 56.72 97 ARG A C 1
ATOM 716 O O . ARG A 1 97 ? 17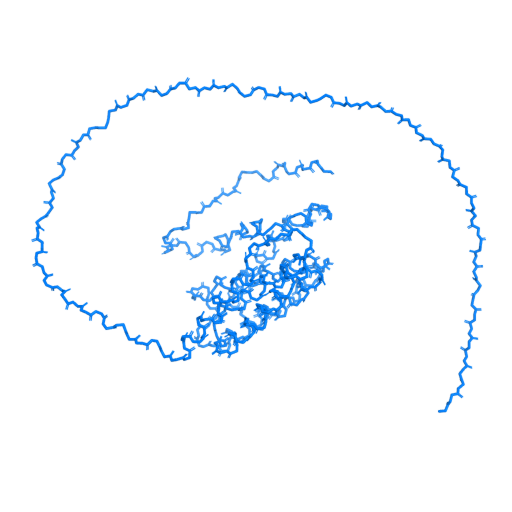.867 -17.547 8.738 1.00 56.72 97 ARG A O 1
ATOM 723 N N . GLU A 1 98 ? 19.357 -16.076 7.921 1.00 69.81 98 GLU A N 1
ATOM 724 C CA . GLU A 1 98 ? 18.555 -14.865 7.922 1.00 69.81 98 GLU A CA 1
ATOM 725 C C . GLU A 1 98 ? 17.428 -14.845 6.912 1.00 69.81 98 GLU A C 1
ATOM 727 O O . GLU A 1 98 ? 16.361 -14.370 7.260 1.00 69.81 98 GLU A O 1
ATOM 732 N N . ALA A 1 99 ? 17.613 -15.327 5.681 1.00 74.12 99 ALA A N 1
ATOM 733 C CA . ALA A 1 99 ? 16.587 -15.131 4.652 1.00 74.12 99 ALA A CA 1
ATOM 734 C C . ALA A 1 99 ? 15.276 -15.848 5.023 1.00 74.12 99 ALA A C 1
ATOM 736 O O . ALA A 1 99 ? 14.186 -15.284 4.909 1.00 74.12 99 ALA A O 1
ATOM 737 N N . ALA A 1 100 ? 15.383 -17.075 5.544 1.00 79.62 100 ALA A N 1
ATOM 738 C CA . ALA A 1 100 ? 14.240 -17.830 6.051 1.00 79.62 100 ALA A CA 1
ATOM 739 C C . ALA A 1 100 ? 13.662 -17.212 7.337 1.00 79.62 100 ALA A C 1
ATOM 741 O O . ALA A 1 100 ? 12.443 -17.094 7.457 1.00 79.62 100 ALA A O 1
ATOM 742 N N . SER A 1 101 ? 14.521 -16.773 8.267 1.00 82.31 101 SER A N 1
ATOM 743 C CA . SER A 1 101 ? 14.105 -16.115 9.516 1.00 82.31 101 SER A CA 1
ATOM 744 C C . SER A 1 101 ? 13.399 -14.778 9.257 1.00 82.31 101 SER A C 1
ATOM 746 O O . SER A 1 101 ? 12.322 -14.516 9.787 1.00 82.31 101 SER A O 1
ATOM 748 N N . ARG A 1 102 ? 13.941 -13.961 8.349 1.00 86.00 102 ARG A N 1
ATOM 749 C CA . ARG A 1 102 ? 13.371 -12.693 7.897 1.00 86.00 102 ARG A CA 1
ATOM 750 C C . ARG A 1 102 ? 12.036 -12.918 7.213 1.00 86.00 102 ARG A C 1
ATOM 752 O O . ARG A 1 102 ? 11.074 -12.228 7.533 1.00 86.00 102 ARG A O 1
ATOM 759 N N . ARG A 1 103 ? 11.941 -13.908 6.323 1.00 87.69 103 ARG A N 1
ATOM 760 C CA . ARG A 1 103 ? 10.667 -14.270 5.692 1.00 87.69 103 ARG A CA 1
ATOM 761 C C . ARG A 1 103 ? 9.622 -14.677 6.731 1.00 87.69 103 ARG A C 1
ATOM 763 O O . ARG A 1 103 ? 8.497 -14.195 6.655 1.00 87.69 103 ARG A O 1
ATOM 770 N N . ALA A 1 104 ? 9.991 -15.504 7.710 1.00 88.81 104 ALA A N 1
ATOM 771 C CA . ALA A 1 104 ? 9.094 -15.877 8.802 1.00 88.81 104 ALA A CA 1
ATOM 772 C C . ALA A 1 104 ? 8.656 -14.647 9.617 1.00 88.81 104 ALA A C 1
ATOM 774 O O . ALA A 1 104 ? 7.464 -14.456 9.837 1.00 88.81 104 ALA A O 1
ATOM 775 N N . GLY A 1 105 ? 9.586 -13.756 9.976 1.00 90.62 105 GLY A N 1
ATOM 776 C CA . GLY A 1 105 ? 9.281 -12.507 10.680 1.00 90.62 105 GLY A CA 1
ATOM 777 C C . GLY A 1 105 ? 8.322 -11.593 9.910 1.00 90.62 105 GLY A C 1
ATOM 778 O O . GLY A 1 105 ? 7.375 -11.060 10.490 1.00 90.62 105 GLY A O 1
ATOM 779 N N . LEU A 1 106 ? 8.500 -11.469 8.592 1.00 92.12 106 LEU A N 1
ATOM 780 C CA . LEU A 1 106 ? 7.605 -10.686 7.741 1.00 92.12 106 LEU A CA 1
ATOM 781 C C . LEU A 1 106 ? 6.214 -11.323 7.626 1.00 92.12 106 LEU A C 1
ATOM 783 O O . LEU A 1 106 ? 5.219 -10.610 7.721 1.00 92.12 106 LEU A O 1
ATOM 787 N N . GLN A 1 107 ? 6.128 -12.649 7.488 1.00 93.88 107 GLN A N 1
ATOM 788 C CA . GLN A 1 107 ? 4.855 -13.380 7.472 1.00 93.88 107 GLN A CA 1
ATOM 789 C C . GLN A 1 107 ? 4.123 -13.292 8.816 1.00 93.88 107 GLN A C 1
ATOM 791 O O . GLN A 1 107 ? 2.893 -13.225 8.862 1.00 93.88 107 GLN A O 1
ATOM 796 N N . ASP A 1 108 ? 4.856 -13.301 9.925 1.00 94.62 108 ASP A N 1
ATOM 797 C CA . ASP A 1 108 ? 4.306 -13.110 11.264 1.00 94.62 108 ASP A CA 1
ATOM 798 C C . ASP A 1 108 ? 3.763 -11.689 11.427 1.00 94.62 108 ASP A C 1
ATOM 800 O O . ASP A 1 108 ? 2.616 -11.516 11.849 1.00 94.62 108 ASP A O 1
ATOM 804 N N . ALA A 1 109 ? 4.532 -10.681 11.007 1.00 94.81 109 ALA A N 1
ATOM 805 C CA . ALA A 1 109 ? 4.085 -9.294 10.961 1.00 94.81 109 ALA A CA 1
ATOM 806 C C . ALA A 1 109 ? 2.839 -9.119 10.080 1.00 94.81 109 ALA A C 1
ATOM 808 O O . ALA A 1 109 ? 1.886 -8.471 10.509 1.00 94.81 109 ALA A O 1
ATOM 809 N N . GLU A 1 110 ? 2.778 -9.758 8.909 1.00 96.50 110 GLU A N 1
ATOM 810 C CA . GLU A 1 110 ? 1.595 -9.755 8.043 1.00 96.50 110 GLU A CA 1
ATOM 811 C C . GLU A 1 110 ? 0.343 -10.239 8.796 1.00 96.50 110 GLU A C 1
ATOM 813 O O . GLU A 1 110 ? -0.698 -9.574 8.774 1.00 96.50 110 GLU A O 1
ATOM 818 N N . ARG A 1 111 ? 0.433 -11.369 9.515 1.00 97.44 111 ARG A N 1
ATOM 819 C CA . ARG A 1 111 ? -0.695 -11.904 10.302 1.00 97.44 111 ARG A CA 1
ATOM 820 C C . ARG A 1 111 ? -1.125 -10.946 11.413 1.00 97.44 111 ARG A C 1
ATOM 822 O O . ARG A 1 111 ? -2.324 -10.758 11.628 1.00 97.44 111 ARG A O 1
ATOM 829 N N . LEU A 1 112 ? -0.166 -10.327 12.100 1.00 97.50 112 LEU A N 1
ATOM 830 C CA . LEU A 1 112 ? -0.433 -9.346 13.155 1.00 97.50 112 LEU A CA 1
ATOM 831 C C . LEU A 1 112 ? -1.113 -8.085 12.599 1.00 97.50 112 LEU A C 1
ATOM 833 O O . LEU A 1 112 ? -2.095 -7.625 13.180 1.00 97.50 112 LEU A O 1
ATOM 837 N N . LEU A 1 113 ? -0.667 -7.576 11.447 1.00 97.44 113 LEU A N 1
ATOM 838 C CA . LEU A 1 113 ? -1.242 -6.394 10.790 1.00 97.44 113 LEU A CA 1
ATOM 839 C C . LEU A 1 113 ? -2.666 -6.643 10.305 1.00 97.44 113 LEU A C 1
ATOM 841 O O . LEU A 1 113 ? -3.536 -5.798 10.505 1.00 97.44 113 LEU A O 1
ATOM 845 N N . ARG A 1 114 ? -2.939 -7.825 9.739 1.00 97.19 114 ARG A N 1
ATOM 846 C CA . ARG A 1 114 ? -4.306 -8.230 9.371 1.00 97.19 114 ARG A CA 1
ATOM 847 C C . ARG A 1 114 ? -5.224 -8.274 10.595 1.00 97.19 114 ARG A C 1
ATOM 849 O O . ARG A 1 114 ? -6.354 -7.797 10.528 1.00 97.19 114 ARG A O 1
ATOM 856 N N . ARG A 1 115 ? -4.734 -8.783 11.732 1.00 96.50 115 ARG A N 1
ATOM 857 C CA . ARG A 1 115 ? -5.492 -8.793 12.993 1.00 96.50 115 ARG A CA 1
ATOM 858 C C . ARG A 1 115 ? -5.722 -7.381 13.538 1.00 96.50 115 ARG A C 1
ATOM 860 O O . ARG A 1 115 ? -6.839 -7.074 13.943 1.00 96.50 115 ARG A O 1
ATOM 867 N N . ALA A 1 116 ? -4.710 -6.517 13.508 1.00 95.75 116 ALA A N 1
ATOM 868 C CA . ALA A 1 116 ? -4.832 -5.119 13.918 1.00 95.75 116 ALA A CA 1
ATOM 869 C C . ALA A 1 116 ? -5.850 -4.357 13.045 1.00 95.75 116 ALA A C 1
ATOM 871 O O . ALA A 1 116 ? -6.730 -3.679 13.572 1.00 95.75 116 ALA A O 1
ATOM 872 N N . ALA A 1 117 ? -5.808 -4.550 11.723 1.00 94.38 117 ALA A N 1
ATOM 873 C CA . ALA A 1 117 ? -6.763 -3.971 10.777 1.00 94.38 117 ALA A CA 1
ATOM 874 C C . ALA A 1 117 ? -8.210 -4.455 10.992 1.00 94.38 117 ALA A C 1
ATOM 876 O O . ALA A 1 117 ? -9.150 -3.722 10.678 1.00 94.38 117 ALA A O 1
ATOM 877 N N . ALA A 1 118 ? -8.395 -5.675 11.509 1.00 93.69 118 ALA A N 1
ATOM 878 C CA . ALA A 1 118 ? -9.704 -6.219 11.866 1.00 93.69 118 ALA A CA 1
ATOM 879 C C . ALA A 1 118 ? -10.241 -5.648 13.191 1.00 93.69 118 ALA A C 1
ATOM 881 O O . ALA A 1 118 ? -11.437 -5.400 13.298 1.00 93.69 118 ALA A O 1
ATOM 882 N N . LEU A 1 119 ? -9.369 -5.403 14.178 1.00 93.81 119 LEU A N 1
ATOM 883 C CA . LEU A 1 119 ? -9.747 -4.770 15.451 1.00 93.81 119 LEU A CA 1
ATOM 884 C C . LEU A 1 119 ? -10.116 -3.293 15.282 1.00 93.81 119 LEU A C 1
ATOM 886 O O . LEU A 1 119 ? -11.011 -2.794 15.960 1.00 93.81 119 LEU A O 1
ATOM 890 N N . ARG A 1 120 ? -9.441 -2.591 14.365 1.00 91.38 120 ARG A N 1
ATOM 891 C CA . ARG A 1 120 ? -9.724 -1.193 14.018 1.00 91.38 120 ARG A CA 1
ATOM 892 C C . ARG A 1 120 ? -9.979 -1.067 12.507 1.00 91.38 120 ARG A C 1
ATOM 894 O O . ARG A 1 120 ? -9.079 -0.689 11.754 1.00 91.38 120 ARG A O 1
ATOM 901 N N . PRO A 1 121 ? -11.201 -1.372 12.027 1.00 89.88 121 PRO A N 1
ATOM 902 C CA . PRO A 1 121 ? -11.517 -1.371 10.596 1.00 89.88 121 PRO A CA 1
ATOM 903 C C . PRO A 1 121 ? -11.303 -0.026 9.899 1.00 89.88 121 PRO A C 1
ATOM 905 O O . PRO A 1 121 ? -10.923 -0.005 8.733 1.00 89.88 121 PRO A O 1
ATOM 908 N N . HIS A 1 122 ? -11.503 1.078 10.615 1.00 87.75 122 HIS A N 1
ATOM 909 C CA . HIS A 1 122 ? -11.368 2.429 10.068 1.00 87.75 122 HIS A CA 1
ATOM 910 C C . HIS A 1 122 ? -9.973 3.033 10.273 1.00 87.75 122 HIS A C 1
ATOM 912 O O . HIS A 1 122 ? -9.677 4.079 9.702 1.00 87.75 122 HIS A O 1
ATOM 918 N N . ASP A 1 123 ? -9.100 2.382 11.051 1.00 89.62 123 ASP A N 1
ATOM 919 C CA . ASP A 1 123 ? -7.709 2.813 11.161 1.00 89.62 123 ASP A CA 1
ATOM 920 C C . ASP A 1 123 ? -6.925 2.332 9.932 1.00 89.62 123 ASP A C 1
ATOM 922 O O . ASP A 1 123 ? -6.861 1.139 9.602 1.00 89.62 123 ASP A O 1
ATOM 926 N N . MET A 1 124 ? -6.341 3.288 9.217 1.00 89.94 124 MET A N 1
ATOM 927 C CA . MET A 1 124 ? -5.566 3.032 8.009 1.00 89.94 124 MET A CA 1
ATOM 928 C C . MET A 1 124 ? -4.111 2.666 8.315 1.00 89.94 124 MET A C 1
ATOM 930 O O . MET A 1 124 ? -3.463 2.051 7.468 1.00 89.94 124 MET A O 1
ATOM 934 N N . GLY A 1 125 ? -3.604 2.967 9.515 1.00 91.25 125 GLY A N 1
ATOM 935 C CA . GLY A 1 125 ? -2.225 2.695 9.931 1.00 91.25 125 GLY A CA 1
ATOM 936 C C . GLY A 1 125 ? -1.798 1.233 9.738 1.00 91.25 125 GLY A C 1
ATOM 937 O O . GLY A 1 125 ? -0.827 0.984 9.015 1.00 91.25 125 GLY A O 1
ATOM 938 N N . PRO A 1 126 ? -2.543 0.240 10.270 1.00 94.88 126 PRO A N 1
ATOM 939 C CA . PRO A 1 126 ? -2.240 -1.175 10.055 1.00 94.88 126 PRO A CA 1
ATOM 940 C C . PRO A 1 126 ? -2.214 -1.575 8.576 1.00 94.88 126 PRO A C 1
ATOM 942 O O . PRO A 1 126 ? -1.424 -2.425 8.177 1.00 94.88 126 PRO A O 1
ATOM 945 N N . ARG A 1 127 ? -3.068 -0.963 7.746 1.00 95.88 127 ARG A N 1
ATOM 946 C CA . ARG A 1 127 ? -3.176 -1.270 6.312 1.00 95.88 127 ARG A CA 1
ATOM 947 C C . ARG A 1 127 ? -2.006 -0.682 5.527 1.00 95.88 127 ARG A C 1
ATOM 949 O O . ARG A 1 127 ? -1.464 -1.361 4.661 1.00 95.88 127 ARG A O 1
ATOM 956 N N . VAL A 1 128 ? -1.564 0.531 5.873 1.00 93.69 128 VAL A N 1
ATOM 957 C CA . VAL A 1 128 ? -0.331 1.132 5.333 1.00 93.69 128 VAL A CA 1
ATOM 958 C C . VAL A 1 128 ? 0.874 0.256 5.673 1.00 93.69 128 VAL A C 1
ATOM 960 O O . VAL A 1 128 ? 1.665 -0.073 4.789 1.00 93.69 128 VAL A O 1
ATOM 963 N N . LEU A 1 129 ? 1.010 -0.156 6.938 1.00 93.38 129 LEU A N 1
ATOM 964 C CA . LEU A 1 129 ? 2.097 -1.040 7.362 1.00 93.38 129 LEU A CA 1
ATOM 965 C C . LEU A 1 129 ? 2.026 -2.406 6.672 1.00 93.38 129 LEU A C 1
ATOM 967 O O . LEU A 1 129 ? 3.064 -2.928 6.276 1.00 93.38 129 LEU A O 1
ATOM 971 N N . LEU A 1 130 ? 0.826 -2.956 6.466 1.00 96.19 130 LEU A N 1
ATOM 972 C CA . LEU A 1 130 ? 0.628 -4.208 5.732 1.00 96.19 130 LEU A CA 1
ATOM 973 C C . LEU A 1 130 ? 1.106 -4.087 4.284 1.00 96.19 130 LEU A C 1
ATOM 975 O O . LEU A 1 130 ? 1.876 -4.924 3.827 1.00 96.19 130 LEU A O 1
ATOM 979 N N . ALA A 1 131 ? 0.705 -3.026 3.584 1.00 94.62 131 ALA A N 1
ATOM 980 C CA . ALA A 1 131 ? 1.162 -2.758 2.225 1.00 94.62 131 ALA A CA 1
ATOM 981 C C . ALA A 1 131 ? 2.694 -2.621 2.155 1.00 94.62 131 ALA A C 1
ATOM 983 O O . ALA A 1 131 ? 3.322 -3.203 1.276 1.00 94.62 131 ALA A O 1
ATOM 984 N N . ARG A 1 132 ? 3.319 -1.919 3.112 1.00 92.25 132 ARG A N 1
ATOM 985 C CA . ARG A 1 132 ? 4.788 -1.825 3.202 1.00 92.25 132 ARG A CA 1
ATOM 986 C C . ARG A 1 132 ? 5.439 -3.181 3.455 1.00 92.25 132 ARG A C 1
ATOM 988 O O . ARG A 1 132 ? 6.438 -3.489 2.822 1.00 92.25 132 ARG A O 1
ATOM 995 N N . ASN A 1 133 ? 4.879 -3.980 4.358 1.00 93.06 133 ASN A N 1
ATOM 996 C CA . ASN A 1 133 ? 5.382 -5.313 4.665 1.00 93.06 133 ASN A CA 1
ATOM 997 C C . ASN A 1 133 ? 5.363 -6.216 3.422 1.00 93.06 133 ASN A C 1
ATOM 999 O O . ASN A 1 133 ? 6.374 -6.842 3.121 1.00 93.06 133 ASN A O 1
ATOM 1003 N N . LEU A 1 134 ? 4.267 -6.210 2.660 1.00 93.94 134 LEU A N 1
ATOM 1004 C CA . LEU A 1 134 ? 4.148 -6.962 1.406 1.00 93.94 134 LEU A CA 1
ATOM 1005 C C . LEU A 1 134 ? 5.172 -6.509 0.357 1.00 93.94 134 LEU A C 1
ATOM 1007 O O . LEU A 1 134 ? 5.777 -7.355 -0.288 1.00 93.94 134 LEU A O 1
ATOM 1011 N N . MET A 1 135 ? 5.430 -5.200 0.256 1.00 90.25 135 MET A N 1
ATOM 1012 C CA . MET A 1 135 ? 6.485 -4.656 -0.612 1.00 90.25 135 MET A CA 1
ATOM 1013 C C . MET A 1 135 ? 7.909 -5.071 -0.202 1.00 90.25 135 MET A C 1
ATOM 1015 O O . MET A 1 135 ? 8.817 -4.935 -1.009 1.00 90.25 135 MET A O 1
ATOM 1019 N N . ILE A 1 136 ? 8.125 -5.509 1.045 1.00 88.00 136 ILE A N 1
ATOM 1020 C CA . ILE A 1 136 ? 9.440 -5.928 1.571 1.00 88.00 136 ILE A CA 1
ATOM 1021 C C . ILE A 1 136 ? 9.619 -7.453 1.499 1.00 88.00 136 ILE A C 1
ATOM 1023 O O . ILE A 1 136 ? 10.744 -7.941 1.541 1.00 88.00 136 ILE A O 1
ATOM 1027 N N . GLN A 1 137 ? 8.532 -8.231 1.437 1.00 86.94 137 GLN A N 1
ATOM 1028 C CA . GLN A 1 137 ? 8.606 -9.698 1.447 1.00 86.94 137 GLN A CA 1
ATOM 1029 C C . GLN A 1 137 ? 9.307 -10.296 0.219 1.00 86.94 137 GLN A C 1
ATOM 1031 O O . GLN A 1 137 ? 9.750 -11.447 0.308 1.00 86.94 137 GLN A O 1
ATOM 1036 N N . ASP A 1 138 ? 9.426 -9.530 -0.872 1.00 73.19 138 ASP A N 1
ATOM 1037 C CA . ASP A 1 138 ? 9.856 -9.978 -2.197 1.00 73.19 138 ASP A CA 1
ATOM 1038 C C . ASP A 1 138 ? 9.060 -11.220 -2.676 1.00 73.19 138 ASP A C 1
ATOM 1040 O O . ASP A 1 138 ? 8.149 -11.737 -2.018 1.00 73.19 138 ASP A O 1
ATOM 1044 N N . GLY A 1 139 ? 9.378 -11.736 -3.866 1.00 76.44 139 GLY A N 1
ATOM 1045 C CA . GLY A 1 139 ? 8.815 -13.003 -4.348 1.00 76.44 139 GLY A CA 1
ATOM 1046 C C . GLY A 1 139 ? 7.357 -12.933 -4.816 1.00 76.44 139 GLY A C 1
ATOM 1047 O O . GLY A 1 139 ? 6.671 -13.956 -4.801 1.00 76.44 139 GLY A O 1
ATOM 1048 N N . GLY A 1 140 ? 6.888 -11.757 -5.245 1.00 84.50 140 GLY A N 1
ATOM 1049 C CA . GLY A 1 140 ? 5.589 -11.574 -5.898 1.00 84.50 140 GLY A CA 1
ATOM 1050 C C . GLY A 1 140 ? 4.450 -11.187 -4.955 1.00 84.50 140 GLY A C 1
ATOM 1051 O O . GLY A 1 140 ? 3.302 -11.108 -5.391 1.00 84.50 140 GLY A O 1
ATOM 1052 N N . ARG A 1 141 ? 4.736 -10.936 -3.672 1.00 92.19 141 ARG A N 1
ATOM 1053 C CA . ARG A 1 141 ? 3.735 -10.466 -2.697 1.00 92.19 141 ARG A CA 1
ATOM 1054 C C . ARG A 1 141 ? 3.287 -9.028 -2.955 1.00 92.19 141 ARG A C 1
ATOM 1056 O O . ARG A 1 141 ? 2.226 -8.627 -2.487 1.00 92.19 141 ARG A O 1
ATOM 1063 N N . GLU A 1 142 ? 4.042 -8.273 -3.744 1.00 92.19 142 GLU A N 1
ATOM 1064 C CA . GLU A 1 142 ? 3.690 -6.939 -4.222 1.00 92.19 142 GLU A CA 1
ATOM 1065 C C . GLU A 1 142 ? 2.342 -6.950 -4.958 1.00 92.19 142 GLU A C 1
ATOM 1067 O O . GLU A 1 142 ? 1.555 -6.019 -4.799 1.00 92.19 142 GLU A O 1
ATOM 1072 N N . ALA A 1 143 ? 2.011 -8.037 -5.664 1.00 95.38 143 ALA A N 1
ATOM 1073 C CA . ALA A 1 143 ? 0.740 -8.191 -6.374 1.00 95.38 143 ALA A CA 1
ATOM 1074 C C . ALA A 1 143 ? -0.499 -8.102 -5.454 1.00 95.38 143 ALA A C 1
ATOM 1076 O O . ALA A 1 143 ? -1.588 -7.769 -5.920 1.00 95.38 143 ALA A O 1
ATOM 1077 N N . ASP A 1 144 ? -0.345 -8.340 -4.145 1.00 96.81 144 ASP A N 1
ATOM 1078 C CA . ASP A 1 144 ? -1.429 -8.225 -3.161 1.00 96.81 144 ASP A CA 1
ATOM 1079 C C . ASP A 1 144 ? -1.696 -6.761 -2.739 1.00 96.81 144 ASP A C 1
ATOM 1081 O O . ASP A 1 144 ? -2.763 -6.436 -2.207 1.00 96.81 144 ASP A O 1
ATOM 1085 N N . VAL A 1 145 ? -0.737 -5.851 -2.945 1.00 96.62 145 VAL A N 1
ATOM 1086 C CA . VAL A 1 145 ? -0.780 -4.473 -2.425 1.00 96.62 145 VAL A CA 1
ATOM 1087 C C . VAL A 1 145 ? -1.927 -3.638 -3.013 1.00 96.62 145 VAL A C 1
ATOM 1089 O O . VAL A 1 145 ? -2.594 -2.951 -2.231 1.00 96.62 145 VAL A O 1
ATOM 1092 N N . PRO A 1 146 ? -2.238 -3.690 -4.327 1.00 98.12 146 PRO A N 1
ATOM 1093 C CA . PRO A 1 146 ? -3.392 -2.981 -4.878 1.00 98.12 146 PRO A CA 1
ATOM 1094 C C . PRO A 1 146 ? -4.716 -3.376 -4.213 1.00 98.12 146 PRO A C 1
ATOM 1096 O O . PRO A 1 146 ? -5.532 -2.508 -3.899 1.00 98.12 146 PRO A O 1
ATOM 1099 N N . ALA A 1 147 ? -4.913 -4.667 -3.924 1.00 97.62 147 ALA A N 1
ATOM 1100 C CA . ALA A 1 147 ? -6.111 -5.142 -3.236 1.00 97.62 147 ALA A CA 1
ATOM 1101 C C . ALA A 1 147 ? -6.188 -4.603 -1.798 1.00 97.62 147 ALA A C 1
ATOM 1103 O O . ALA A 1 147 ? -7.235 -4.102 -1.387 1.00 97.62 147 ALA A O 1
ATOM 1104 N N . VAL A 1 148 ? -5.068 -4.614 -1.063 1.00 97.06 148 VAL A N 1
ATOM 1105 C CA . VAL A 1 148 ? -4.983 -4.030 0.289 1.00 97.06 148 VAL A CA 1
ATOM 1106 C C . VAL A 1 148 ? -5.323 -2.537 0.279 1.00 97.06 148 VAL A C 1
ATOM 1108 O O . VAL A 1 148 ? -6.064 -2.074 1.148 1.00 97.06 148 VAL A O 1
ATOM 1111 N N . ALA A 1 149 ? -4.823 -1.781 -0.703 1.00 97.06 149 ALA A N 1
ATOM 1112 C CA . ALA A 1 149 ? -5.128 -0.360 -0.846 1.00 97.06 149 ALA A CA 1
ATOM 1113 C C . ALA A 1 149 ? -6.620 -0.113 -1.116 1.00 97.06 149 ALA A C 1
ATOM 1115 O O . ALA A 1 149 ? -7.236 0.719 -0.450 1.00 97.06 149 ALA A O 1
ATOM 1116 N N . LEU A 1 150 ? -7.233 -0.866 -2.034 1.00 97.69 150 LEU A N 1
ATOM 1117 C CA . LEU A 1 150 ? -8.658 -0.726 -2.343 1.00 97.69 150 LEU A CA 1
ATOM 1118 C C . LEU A 1 150 ? -9.560 -1.120 -1.168 1.00 97.69 150 LEU A C 1
ATOM 1120 O O . LEU A 1 150 ? -10.544 -0.429 -0.897 1.00 97.69 150 LEU A O 1
ATOM 1124 N N . ASP A 1 151 ? -9.216 -2.179 -0.435 1.00 96.25 151 ASP A N 1
ATOM 1125 C CA . ASP A 1 151 ? -9.947 -2.576 0.770 1.00 96.25 151 ASP A CA 1
ATOM 1126 C C . ASP A 1 151 ? -9.838 -1.517 1.878 1.00 96.25 151 ASP A C 1
ATOM 1128 O O . ASP A 1 151 ? -10.815 -1.256 2.584 1.00 96.25 151 ASP A O 1
ATOM 1132 N N . ALA A 1 152 ? -8.685 -0.854 2.008 1.00 94.56 152 ALA A N 1
ATOM 1133 C CA . ALA A 1 152 ? -8.506 0.267 2.926 1.00 94.56 152 ALA A CA 1
ATOM 1134 C C . ALA A 1 152 ? -9.384 1.468 2.556 1.00 94.56 152 ALA A C 1
ATOM 1136 O O . ALA A 1 152 ? -10.068 2.018 3.418 1.00 94.56 152 ALA A O 1
ATOM 1137 N N . LEU A 1 153 ? -9.403 1.849 1.275 1.00 94.38 153 LEU A N 1
ATOM 1138 C CA . LEU A 1 153 ? -10.242 2.945 0.789 1.00 94.38 153 LEU A CA 1
ATOM 1139 C C . LEU A 1 153 ? -11.730 2.626 0.952 1.00 94.38 153 LEU A C 1
ATOM 1141 O O . LEU A 1 153 ? -12.501 3.500 1.336 1.00 94.38 153 LEU A O 1
ATOM 1145 N N . ARG A 1 154 ? -12.143 1.372 0.734 1.00 93.81 154 ARG A N 1
ATOM 1146 C CA . ARG A 1 154 ? -13.519 0.930 0.998 1.00 93.81 154 ARG A CA 1
ATOM 1147 C C . ARG A 1 154 ? -13.881 1.054 2.480 1.00 93.81 154 ARG A C 1
ATOM 1149 O O . ARG A 1 154 ? -14.978 1.503 2.797 1.00 93.81 154 ARG A O 1
ATOM 1156 N N . ALA A 1 155 ? -12.975 0.672 3.380 1.00 91.19 155 ALA A N 1
ATOM 1157 C CA . ALA A 1 155 ? -13.193 0.785 4.821 1.00 91.19 155 ALA A CA 1
ATOM 1158 C C . ALA A 1 155 ? -13.256 2.247 5.302 1.00 91.19 155 ALA A C 1
ATOM 1160 O O . ALA A 1 155 ? -14.031 2.557 6.209 1.00 91.19 155 ALA A O 1
ATOM 1161 N N . LEU A 1 156 ? -12.484 3.140 4.671 1.00 88.38 156 LEU A N 1
ATOM 1162 C CA . LEU A 1 156 ? -12.564 4.586 4.887 1.00 88.38 156 LEU A CA 1
ATOM 1163 C C . LEU A 1 156 ? -13.901 5.151 4.389 1.00 88.38 156 LEU A C 1
ATOM 1165 O O . LEU A 1 156 ? -14.550 5.904 5.108 1.00 88.38 156 LEU A O 1
ATOM 1169 N N . ALA A 1 157 ? -14.339 4.751 3.193 1.00 88.62 157 ALA A N 1
ATOM 1170 C CA . ALA A 1 157 ? -15.610 5.175 2.603 1.00 88.62 157 ALA A CA 1
ATOM 1171 C C . ALA A 1 157 ? -16.826 4.787 3.457 1.00 88.62 157 ALA A C 1
ATOM 1173 O O . ALA A 1 157 ? -17.828 5.494 3.474 1.00 88.62 157 ALA A O 1
ATOM 1174 N N . ALA A 1 158 ? -16.733 3.655 4.158 1.00 86.75 158 ALA A N 1
ATOM 1175 C CA . ALA A 1 158 ? -17.757 3.178 5.080 1.00 86.75 158 ALA A CA 1
ATOM 1176 C C . ALA A 1 158 ? -17.735 3.890 6.447 1.00 86.75 158 ALA A C 1
ATOM 1178 O O . ALA A 1 158 ? -18.584 3.601 7.285 1.00 86.75 158 ALA A O 1
ATOM 1179 N N . SER A 1 159 ? -16.759 4.768 6.698 1.00 82.75 159 SER A N 1
ATOM 1180 C CA . SER A 1 159 ? -16.641 5.525 7.945 1.00 82.75 159 SER A CA 1
ATOM 1181 C C . SER A 1 159 ? -17.190 6.944 7.797 1.00 82.75 159 SER A C 1
ATOM 1183 O O . SER A 1 159 ? -17.017 7.575 6.754 1.00 82.75 159 SER A O 1
ATOM 1185 N N . ASP A 1 160 ? -17.749 7.488 8.880 1.00 67.12 160 ASP A N 1
ATOM 1186 C CA . ASP A 1 160 ? -18.207 8.887 8.940 1.00 67.12 160 ASP A CA 1
ATOM 1187 C C . ASP A 1 160 ? -17.061 9.907 8.803 1.00 67.12 160 ASP A C 1
ATOM 1189 O O . ASP A 1 160 ? -17.306 11.096 8.612 1.00 67.12 160 ASP A O 1
ATOM 1193 N N . ALA A 1 161 ? -15.801 9.459 8.891 1.00 63.00 161 ALA A N 1
ATOM 1194 C CA . ALA A 1 161 ? -14.628 10.318 8.758 1.00 63.00 161 ALA A CA 1
ATOM 1195 C C . ALA A 1 161 ? -14.462 10.883 7.339 1.00 63.00 161 ALA A C 1
ATOM 1197 O O . ALA A 1 161 ? -13.821 11.920 7.181 1.00 63.00 161 ALA A O 1
ATOM 1198 N N . GLY A 1 162 ? -15.061 10.230 6.333 1.00 58.75 162 GLY A N 1
ATOM 1199 C CA . GLY A 1 162 ? -15.007 10.643 4.935 1.00 58.75 162 GLY A CA 1
ATOM 1200 C C . GLY A 1 162 ? -13.592 10.640 4.343 1.00 58.75 162 GLY A C 1
ATOM 1201 O O . GLY A 1 162 ? -12.580 10.812 5.015 1.00 58.75 162 GLY A O 1
ATOM 1202 N N . ALA A 1 163 ? -13.502 10.472 3.027 1.00 62.97 163 ALA A N 1
ATOM 1203 C CA . ALA A 1 163 ? -12.257 10.685 2.295 1.00 62.97 163 ALA A CA 1
ATOM 1204 C C . ALA A 1 163 ? -12.125 12.163 1.889 1.00 62.97 163 ALA A C 1
ATOM 1206 O O . ALA A 1 163 ? -11.972 12.470 0.711 1.00 62.97 163 ALA A O 1
ATOM 1207 N N . ASP A 1 164 ? -12.268 13.087 2.843 1.00 69.56 164 ASP A N 1
ATOM 1208 C CA . ASP A 1 164 ? -11.999 14.506 2.589 1.00 69.56 164 ASP A CA 1
ATOM 1209 C C . ASP A 1 164 ? -10.472 14.707 2.491 1.00 69.56 164 ASP A C 1
ATOM 1211 O O . ASP A 1 164 ? -9.741 14.187 3.345 1.00 69.56 164 ASP A O 1
ATOM 1215 N N . PRO A 1 165 ? -9.970 15.454 1.492 1.00 63.28 165 PRO A N 1
ATOM 1216 C CA . PRO A 1 165 ? -8.600 15.962 1.458 1.00 63.28 165 PRO A CA 1
ATOM 1217 C C . PRO A 1 165 ? -8.075 16.547 2.786 1.00 63.28 165 PRO A C 1
ATOM 1219 O O . PRO A 1 165 ? -6.873 16.506 3.037 1.00 63.28 165 PRO A O 1
ATOM 1222 N N . PHE A 1 166 ? -8.936 17.081 3.658 1.00 70.31 166 PHE A N 1
ATOM 1223 C CA . PHE A 1 166 ? -8.534 17.634 4.965 1.00 70.31 166 PHE A CA 1
ATOM 1224 C C . PHE A 1 166 ? -8.646 16.650 6.138 1.00 70.31 166 PHE A C 1
ATOM 1226 O O . PHE A 1 166 ? -8.373 17.011 7.285 1.00 70.31 166 PHE A O 1
ATOM 1233 N N . SER A 1 167 ? -9.040 15.404 5.873 1.00 78.94 167 SER A N 1
ATOM 1234 C CA . SER A 1 167 ? -9.157 14.378 6.904 1.00 78.94 167 SER A CA 1
ATOM 1235 C C . SER A 1 167 ? -7.777 13.859 7.345 1.00 78.94 167 SER A C 1
ATOM 1237 O O . SER A 1 167 ? -6.850 13.767 6.534 1.00 78.94 167 SER A O 1
ATOM 1239 N N . PRO A 1 168 ? -7.635 13.392 8.601 1.00 80.50 168 PRO A N 1
ATOM 1240 C CA . PRO A 1 168 ? -6.449 12.648 9.040 1.00 80.50 168 PRO A CA 1
ATOM 1241 C C . PRO A 1 168 ? -6.160 11.393 8.194 1.00 80.50 168 PRO A C 1
ATOM 1243 O O . PRO A 1 168 ? -5.048 10.869 8.216 1.00 80.50 168 PRO A O 1
ATOM 1246 N N . ALA A 1 169 ? -7.156 10.912 7.442 1.00 84.38 169 ALA A N 1
ATOM 1247 C CA . ALA A 1 169 ? -7.061 9.760 6.559 1.00 84.38 169 ALA A CA 1
ATOM 1248 C C . ALA A 1 169 ? -6.424 10.071 5.192 1.00 84.38 169 ALA A C 1
ATOM 1250 O O . ALA A 1 169 ? -6.017 9.137 4.499 1.00 84.38 169 ALA A O 1
ATOM 1251 N N . PHE A 1 170 ? -6.273 11.349 4.815 1.00 86.06 170 PHE A N 1
ATOM 1252 C CA . PHE A 1 170 ? -5.690 11.749 3.530 1.00 86.06 170 PHE A CA 1
ATOM 1253 C C . PHE A 1 170 ? -4.285 11.172 3.320 1.00 86.06 170 PHE A C 1
ATOM 1255 O O . PHE A 1 170 ? -4.037 10.461 2.346 1.00 86.06 170 PHE A O 1
ATOM 1262 N N . VAL A 1 171 ? -3.364 11.426 4.256 1.00 86.12 171 VAL A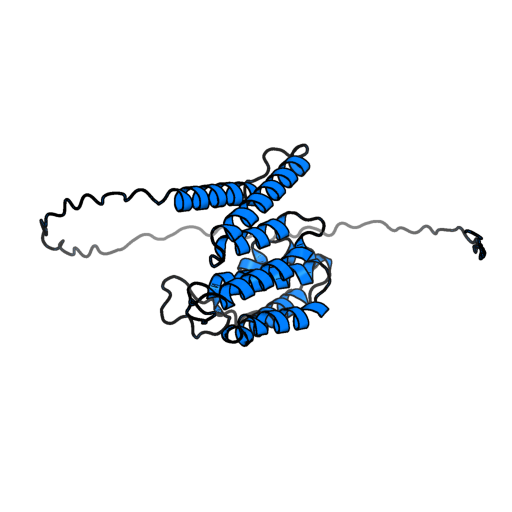 N 1
ATOM 1263 C CA . VAL A 1 171 ? -1.970 10.972 4.129 1.00 86.12 171 VAL A CA 1
ATOM 1264 C C . VAL A 1 171 ? -1.882 9.439 4.054 1.00 86.12 171 VAL A C 1
ATOM 1266 O O . VAL A 1 171 ? -1.247 8.941 3.121 1.00 86.12 171 VAL A O 1
ATOM 1269 N N . PRO A 1 172 ? -2.538 8.662 4.940 1.00 89.12 172 PRO A N 1
ATOM 1270 C CA . PRO A 1 172 ? -2.600 7.208 4.798 1.00 89.12 172 PRO A CA 1
ATOM 1271 C C . PRO A 1 172 ? -3.185 6.726 3.461 1.00 89.12 172 PRO A C 1
ATOM 1273 O O . PRO A 1 172 ? -2.648 5.788 2.871 1.00 89.12 172 PRO A O 1
ATOM 1276 N N . ALA A 1 173 ? -4.249 7.360 2.954 1.00 91.50 173 ALA A N 1
ATOM 1277 C CA . ALA A 1 173 ? -4.853 7.012 1.667 1.00 91.50 173 ALA A CA 1
ATOM 1278 C C . ALA A 1 173 ? -3.875 7.227 0.503 1.00 91.50 173 ALA A C 1
ATOM 1280 O O . ALA A 1 173 ? -3.695 6.340 -0.335 1.00 91.50 173 ALA A O 1
ATOM 1281 N N . MET A 1 174 ? -3.182 8.366 0.492 1.00 90.50 174 MET A N 1
ATOM 1282 C CA . MET A 1 174 ? -2.165 8.674 -0.511 1.00 90.50 174 MET A CA 1
ATOM 1283 C C . MET A 1 174 ? -0.967 7.722 -0.436 1.00 90.50 174 MET A C 1
ATOM 1285 O O . MET A 1 174 ? -0.469 7.271 -1.467 1.00 90.50 174 MET A O 1
ATOM 1289 N N . GLN A 1 175 ? -0.528 7.356 0.772 1.00 90.69 175 GLN A N 1
ATOM 1290 C CA . GLN A 1 175 ? 0.538 6.369 0.964 1.00 90.69 175 GLN A CA 1
ATOM 1291 C C . GLN A 1 175 ? 0.148 4.989 0.428 1.00 90.69 175 GLN A C 1
ATOM 1293 O O . GLN A 1 175 ? 0.961 4.336 -0.223 1.00 90.69 175 GLN A O 1
ATOM 1298 N N . LEU A 1 176 ? -1.086 4.544 0.671 1.00 94.00 176 LEU A N 1
ATOM 1299 C CA . LEU A 1 176 ? -1.590 3.279 0.136 1.00 94.00 176 LEU A CA 1
ATOM 1300 C C . LEU A 1 176 ? -1.658 3.293 -1.388 1.00 94.00 176 LEU A C 1
ATOM 1302 O O . LEU A 1 176 ? -1.216 2.335 -2.019 1.00 94.00 176 LEU A O 1
ATOM 1306 N N . MET A 1 177 ? -2.147 4.383 -1.978 1.00 95.44 177 MET A N 1
ATOM 1307 C CA . MET A 1 177 ? -2.185 4.521 -3.432 1.00 95.44 177 MET A CA 1
ATOM 1308 C C . MET A 1 177 ? -0.788 4.537 -4.045 1.00 95.44 177 MET A C 1
ATOM 1310 O O . MET A 1 177 ? -0.555 3.853 -5.037 1.00 95.44 177 MET A O 1
ATOM 1314 N N . LEU A 1 178 ? 0.170 5.227 -3.428 1.00 92.88 178 LEU A N 1
ATOM 1315 C CA . LEU A 1 178 ? 1.564 5.201 -3.865 1.00 92.88 178 LEU A CA 1
ATOM 1316 C C . LEU A 1 178 ? 2.142 3.781 -3.826 1.00 92.88 178 LEU A C 1
ATOM 1318 O O . LEU A 1 178 ? 2.782 3.355 -4.784 1.00 92.88 178 LEU A O 1
ATOM 1322 N N . LEU A 1 179 ? 1.909 3.035 -2.743 1.00 92.38 179 LEU A N 1
ATOM 1323 C CA . LEU A 1 179 ? 2.376 1.651 -2.613 1.00 92.38 179 LEU A CA 1
ATOM 1324 C C . LEU A 1 179 ? 1.716 0.726 -3.645 1.00 92.38 179 LEU A C 1
ATOM 1326 O O . LEU A 1 179 ? 2.399 -0.111 -4.226 1.00 92.38 179 LEU A O 1
ATOM 1330 N N . ALA A 1 180 ? 0.424 0.903 -3.923 1.00 95.88 180 ALA A N 1
ATOM 1331 C CA . ALA A 1 180 ? -0.281 0.146 -4.954 1.00 95.88 180 ALA A CA 1
ATOM 1332 C C . ALA A 1 180 ? 0.256 0.440 -6.360 1.00 95.88 180 ALA A C 1
ATOM 1334 O O . ALA A 1 180 ? 0.493 -0.485 -7.131 1.00 95.88 180 ALA A O 1
ATOM 1335 N N . LEU A 1 181 ? 0.523 1.709 -6.679 1.00 94.62 181 LEU A N 1
ATOM 1336 C CA . LEU A 1 181 ? 1.170 2.083 -7.936 1.00 94.62 181 LEU A CA 1
ATOM 1337 C C . LEU A 1 181 ? 2.559 1.442 -8.028 1.00 94.62 181 LEU A C 1
ATOM 1339 O O . LEU A 1 181 ? 2.852 0.768 -9.010 1.00 94.62 181 LEU A O 1
ATOM 1343 N N . LYS A 1 182 ? 3.388 1.559 -6.982 1.00 90.81 182 LYS A N 1
ATOM 1344 C CA . LYS A 1 182 ? 4.702 0.896 -6.921 1.00 90.81 182 LYS A CA 1
ATOM 1345 C C . LYS A 1 182 ? 4.622 -0.593 -7.207 1.00 90.81 182 LYS A C 1
ATOM 1347 O O . LYS A 1 182 ? 5.435 -1.093 -7.976 1.00 90.81 182 LYS A O 1
ATOM 1352 N N . ALA A 1 183 ? 3.671 -1.274 -6.582 1.00 92.56 183 ALA A N 1
ATOM 1353 C CA . ALA A 1 183 ? 3.462 -2.696 -6.769 1.00 92.56 183 ALA A CA 1
ATOM 1354 C C . ALA A 1 183 ? 3.144 -3.040 -8.226 1.00 92.56 183 ALA A C 1
ATOM 1356 O O . ALA A 1 183 ? 3.792 -3.915 -8.787 1.00 92.56 183 ALA A O 1
ATOM 1357 N N . LEU A 1 184 ? 2.232 -2.306 -8.875 1.00 94.81 184 LEU A N 1
ATOM 1358 C CA . LEU A 1 184 ? 1.927 -2.523 -10.294 1.00 94.81 184 LEU A CA 1
ATOM 1359 C C . LEU A 1 184 ? 3.167 -2.351 -11.177 1.00 94.81 184 LEU A C 1
ATOM 1361 O O . LEU A 1 184 ? 3.408 -3.162 -12.065 1.00 94.81 184 LEU A O 1
ATOM 1365 N N . TRP A 1 185 ? 3.995 -1.340 -10.911 1.00 92.44 185 TRP A N 1
ATOM 1366 C CA . TRP A 1 185 ? 5.249 -1.148 -11.643 1.00 92.44 185 TRP A CA 1
ATOM 1367 C C . TRP A 1 185 ? 6.298 -2.227 -11.333 1.00 92.44 185 TRP A C 1
ATOM 1369 O O . TRP A 1 185 ? 7.044 -2.614 -12.230 1.00 92.44 185 TRP A O 1
ATOM 1379 N N . ALA A 1 186 ? 6.355 -2.727 -10.096 1.00 88.94 186 ALA A N 1
ATOM 1380 C CA . ALA A 1 186 ? 7.242 -3.822 -9.694 1.00 88.94 186 ALA A CA 1
ATOM 1381 C C . ALA A 1 186 ? 6.835 -5.160 -10.327 1.00 88.94 186 ALA A C 1
ATOM 1383 O O . ALA A 1 186 ? 7.697 -5.959 -10.682 1.00 88.94 186 ALA A O 1
ATOM 1384 N N . CYS A 1 187 ? 5.535 -5.369 -10.531 1.00 91.50 187 CYS A N 1
ATOM 1385 C CA . CYS A 1 187 ? 4.974 -6.536 -11.204 1.00 91.50 187 CYS A CA 1
ATOM 1386 C C . CYS A 1 187 ? 4.939 -6.413 -12.739 1.00 91.50 187 CYS A C 1
ATOM 1388 O O . CYS A 1 187 ? 4.337 -7.263 -13.387 1.00 91.50 187 CYS A O 1
ATOM 1390 N N . ASP A 1 188 ? 5.549 -5.370 -13.319 1.00 91.75 188 ASP A N 1
ATOM 1391 C CA . ASP A 1 188 ? 5.509 -5.068 -14.760 1.00 91.75 188 ASP A CA 1
ATOM 1392 C C . ASP A 1 188 ? 4.078 -4.975 -15.334 1.00 91.75 188 ASP A C 1
ATOM 1394 O O . ASP A 1 188 ? 3.798 -5.332 -16.476 1.00 91.75 188 ASP A O 1
ATOM 1398 N N . ALA A 1 189 ? 3.151 -4.455 -14.525 1.00 94.62 189 ALA A N 1
ATOM 1399 C CA . ALA A 1 189 ? 1.736 -4.286 -14.840 1.00 94.62 189 ALA A CA 1
ATOM 1400 C C . ALA A 1 189 ? 1.266 -2.807 -14.839 1.00 94.62 189 ALA A C 1
ATOM 1402 O O . ALA A 1 189 ? 0.176 -2.511 -14.339 1.00 94.62 189 ALA A O 1
ATOM 1403 N N . PRO A 1 190 ? 2.010 -1.831 -15.410 1.00 94.12 190 PRO A N 1
ATOM 1404 C CA . PRO A 1 190 ? 1.575 -0.428 -15.421 1.00 94.12 190 PRO A CA 1
ATOM 1405 C C . PRO A 1 190 ? 0.263 -0.210 -16.199 1.00 94.12 190 PRO A C 1
ATOM 1407 O O . PRO A 1 190 ? -0.461 0.747 -15.931 1.00 94.12 190 PRO A O 1
ATOM 1410 N N . GLY A 1 191 ? -0.100 -1.123 -17.110 1.00 95.88 191 GLY A N 1
ATOM 1411 C CA . GLY A 1 191 ? -1.387 -1.103 -17.815 1.00 95.88 191 GLY A CA 1
ATOM 1412 C C . GLY A 1 191 ? -2.614 -1.270 -16.907 1.00 95.88 191 GLY A C 1
ATOM 1413 O O . GLY A 1 191 ? -3.723 -0.943 -17.323 1.00 95.88 191 GLY A O 1
ATOM 1414 N N . GLU A 1 192 ? -2.437 -1.728 -15.663 1.00 97.75 192 GLU A N 1
ATOM 1415 C CA . GLU A 1 192 ? -3.519 -1.857 -14.678 1.00 97.75 192 GLU A CA 1
ATOM 1416 C C . GLU A 1 192 ? -3.779 -0.565 -13.883 1.00 97.75 192 GLU A C 1
ATOM 1418 O O . GLU A 1 192 ? -4.803 -0.452 -13.202 1.00 97.75 192 GLU A O 1
ATOM 1423 N N . VAL A 1 193 ? -2.906 0.445 -13.996 1.00 97.75 193 VAL A N 1
ATOM 1424 C CA . VAL A 1 193 ? -3.038 1.724 -13.275 1.00 97.75 193 VAL A CA 1
ATOM 1425 C C . VAL A 1 193 ? -4.403 2.396 -13.508 1.00 97.75 193 VAL A C 1
ATOM 1427 O O . VAL A 1 193 ? -5.033 2.778 -12.518 1.00 97.75 193 VAL A O 1
ATOM 1430 N N . PRO A 1 194 ? -4.947 2.494 -14.742 1.00 98.25 194 PRO A N 1
ATOM 1431 C CA . PRO A 1 194 ? -6.273 3.080 -14.955 1.00 98.25 194 PRO A CA 1
ATOM 1432 C C . PRO A 1 194 ? -7.395 2.335 -14.217 1.00 98.25 194 PRO A C 1
ATOM 1434 O O . PRO A 1 194 ? -8.313 2.963 -13.686 1.00 98.25 194 PRO A O 1
ATOM 1437 N N . ALA A 1 195 ? -7.321 1.002 -14.141 1.00 98.25 195 ALA A N 1
ATOM 1438 C CA . ALA A 1 195 ? -8.312 0.189 -13.438 1.00 98.25 195 ALA A CA 1
ATOM 1439 C C . ALA A 1 195 ? -8.232 0.394 -11.918 1.00 98.25 195 ALA A C 1
ATOM 1441 O O . ALA A 1 195 ? -9.270 0.535 -11.262 1.00 98.25 195 ALA A O 1
ATOM 1442 N N . LEU A 1 196 ? -7.012 0.474 -11.373 1.00 98.38 196 LEU A N 1
ATOM 1443 C CA . LEU A 1 196 ? -6.767 0.806 -9.970 1.00 98.38 196 LEU A CA 1
ATOM 1444 C C . LEU A 1 196 ? -7.336 2.188 -9.617 1.00 98.38 196 LEU A C 1
ATOM 1446 O O . LEU A 1 196 ? -8.077 2.306 -8.642 1.00 98.38 196 LEU A O 1
ATOM 1450 N N . LEU A 1 197 ? -7.045 3.217 -10.420 1.00 98.12 197 LEU A N 1
ATOM 1451 C CA . LEU A 1 197 ? -7.543 4.581 -10.204 1.00 98.12 197 LEU A CA 1
ATOM 1452 C C . LEU A 1 197 ? -9.070 4.644 -10.262 1.00 98.12 197 LEU A C 1
ATOM 1454 O O . LEU A 1 197 ? -9.700 5.197 -9.361 1.00 98.12 197 LEU A O 1
ATOM 1458 N N . ALA A 1 198 ? -9.679 4.007 -11.266 1.00 97.88 198 ALA A N 1
ATOM 1459 C CA . ALA A 1 198 ? -11.131 3.934 -11.380 1.00 97.88 198 ALA A CA 1
ATOM 1460 C C . ALA A 1 198 ? -11.769 3.229 -10.171 1.00 97.88 198 ALA A C 1
ATOM 1462 O O . ALA A 1 198 ? -12.850 3.613 -9.725 1.00 97.88 198 ALA A O 1
ATOM 1463 N N . ALA A 1 199 ? -11.122 2.195 -9.623 1.00 97.94 199 ALA A N 1
ATOM 1464 C CA . ALA A 1 199 ? -11.587 1.519 -8.417 1.00 97.94 199 ALA A CA 1
ATOM 1465 C C . ALA A 1 199 ? -11.428 2.376 -7.156 1.00 97.94 199 ALA A C 1
ATOM 1467 O O . ALA A 1 199 ? -12.369 2.471 -6.367 1.00 97.94 199 ALA A O 1
ATOM 1468 N N . ALA A 1 200 ? -10.287 3.043 -6.997 1.00 96.31 200 ALA A N 1
ATOM 1469 C CA . ALA A 1 200 ? -10.022 3.942 -5.883 1.00 96.31 200 ALA A CA 1
ATOM 1470 C C . ALA A 1 200 ? -11.007 5.123 -5.867 1.00 96.31 200 ALA A C 1
ATOM 1472 O O . ALA A 1 200 ? -11.587 5.422 -4.824 1.00 96.31 200 ALA A O 1
ATOM 1473 N N . ALA A 1 201 ? -11.288 5.721 -7.029 1.00 95.12 201 ALA A N 1
ATOM 1474 C CA . ALA A 1 201 ? -12.234 6.825 -7.185 1.00 95.12 201 ALA A CA 1
ATOM 1475 C C . ALA A 1 201 ? -13.676 6.453 -6.798 1.00 95.12 201 ALA A C 1
ATOM 1477 O O . ALA A 1 201 ? -14.413 7.294 -6.291 1.00 95.12 201 ALA A O 1
ATOM 1478 N N . ARG A 1 202 ? -14.089 5.187 -6.973 1.00 95.12 202 ARG A N 1
ATOM 1479 C CA . ARG A 1 202 ? -15.405 4.719 -6.494 1.00 95.12 202 ARG A CA 1
ATOM 1480 C C . ARG A 1 202 ? -15.510 4.702 -4.971 1.00 95.12 202 ARG A C 1
ATOM 1482 O O . ARG A 1 202 ? -16.610 4.824 -4.445 1.00 95.12 202 ARG A O 1
ATOM 1489 N N . HIS A 1 203 ? -14.395 4.505 -4.273 1.00 93.75 203 HIS A N 1
ATOM 1490 C CA . HIS A 1 203 ? -14.359 4.443 -2.812 1.00 93.75 203 HIS A CA 1
ATOM 1491 C C . HIS A 1 203 ? -14.053 5.810 -2.187 1.00 93.75 203 HIS A C 1
ATOM 1493 O O . HIS A 1 203 ? -14.636 6.163 -1.170 1.00 93.75 203 HIS A O 1
ATOM 1499 N N . ALA A 1 204 ? -13.199 6.612 -2.816 1.00 91.56 204 ALA A N 1
ATOM 1500 C CA . ALA A 1 204 ? -12.794 7.926 -2.332 1.00 91.56 204 ALA A CA 1
ATOM 1501 C C . ALA A 1 204 ? -12.886 8.973 -3.460 1.00 91.56 204 ALA A C 1
ATOM 1503 O O . ALA A 1 204 ? -11.859 9.449 -3.945 1.00 91.56 204 ALA A O 1
ATOM 1504 N N . PRO A 1 205 ? -14.103 9.350 -3.900 1.00 91.50 205 PRO A N 1
ATOM 1505 C CA . PRO A 1 205 ? -14.290 10.215 -5.069 1.00 91.50 205 PRO A CA 1
ATOM 1506 C C . PRO A 1 205 ? -13.657 11.600 -4.906 1.00 91.50 205 PRO A C 1
ATOM 1508 O O . PRO A 1 205 ? -13.155 12.162 -5.876 1.00 91.50 205 PRO A O 1
ATOM 1511 N N . ALA A 1 206 ? -13.621 12.138 -3.685 1.00 88.81 206 ALA A N 1
ATOM 1512 C CA . ALA A 1 206 ? -13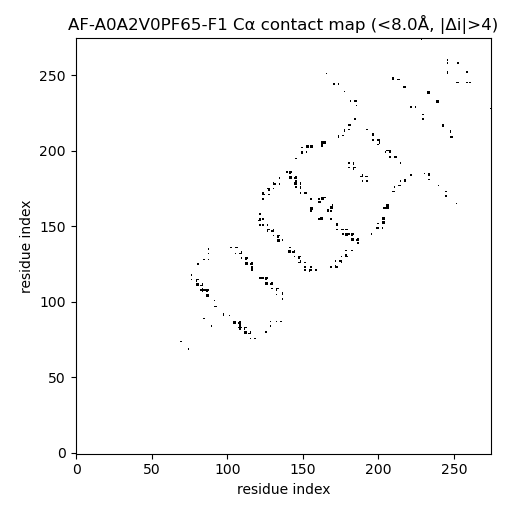.001 13.431 -3.406 1.00 88.81 206 ALA A CA 1
ATOM 1513 C C . ALA A 1 206 ? -11.467 13.424 -3.566 1.00 88.81 206 ALA A C 1
ATOM 1515 O O . ALA A 1 206 ? -10.896 14.478 -3.832 1.00 88.81 206 ALA A O 1
ATOM 1516 N N . LEU A 1 207 ? -10.823 12.252 -3.474 1.00 89.38 207 LEU A N 1
ATOM 1517 C CA . LEU A 1 207 ? -9.376 12.070 -3.651 1.00 89.38 207 LEU A CA 1
ATOM 1518 C C . LEU A 1 207 ? -8.993 11.627 -5.069 1.00 89.38 207 LEU A C 1
ATOM 1520 O O . LEU A 1 207 ? -7.810 11.505 -5.376 1.00 89.38 207 LEU A O 1
ATOM 1524 N N . ALA A 1 208 ? -9.965 11.378 -5.953 1.00 92.25 208 ALA A N 1
ATOM 1525 C CA . ALA A 1 208 ? -9.692 10.889 -7.304 1.00 92.25 208 ALA A CA 1
ATOM 1526 C C . ALA A 1 208 ? -8.702 11.778 -8.093 1.00 92.25 208 ALA A C 1
ATOM 1528 O O . ALA A 1 208 ? -7.743 11.227 -8.637 1.00 92.25 208 ALA A O 1
ATOM 1529 N N . PRO A 1 209 ? -8.823 13.125 -8.091 1.00 90.50 209 PRO A N 1
ATOM 1530 C CA . PRO A 1 209 ? -7.855 13.982 -8.780 1.00 90.50 209 PRO A CA 1
ATOM 1531 C C . PRO A 1 209 ? -6.437 13.889 -8.197 1.00 90.50 209 PRO A C 1
ATOM 1533 O O . PRO A 1 209 ? -5.450 14.067 -8.910 1.00 90.50 209 PRO A O 1
ATOM 1536 N N . ASP A 1 210 ? -6.329 13.632 -6.893 1.00 89.25 210 ASP A N 1
ATOM 1537 C CA . ASP A 1 210 ? -5.055 13.512 -6.185 1.00 89.25 210 ASP A CA 1
ATOM 1538 C C . ASP A 1 210 ? -4.384 12.170 -6.504 1.00 89.25 210 ASP A C 1
ATOM 1540 O O . ASP A 1 210 ? -3.174 12.115 -6.732 1.00 89.25 210 ASP A O 1
ATOM 1544 N N . PHE A 1 211 ? -5.175 11.100 -6.633 1.00 93.06 211 PHE A N 1
ATOM 1545 C CA . PHE A 1 211 ? -4.703 9.797 -7.100 1.00 93.06 211 PHE A CA 1
ATOM 1546 C C . PHE A 1 211 ? -4.231 9.830 -8.558 1.00 93.06 211 PHE A C 1
ATOM 1548 O O . PHE A 1 211 ? -3.187 9.257 -8.864 1.00 93.06 211 PHE A O 1
ATOM 1555 N N . GLU A 1 212 ? -4.953 10.519 -9.446 1.00 93.56 212 GLU A N 1
ATOM 1556 C CA . GLU A 1 212 ? -4.539 10.719 -10.844 1.00 93.56 212 GLU A CA 1
ATOM 1557 C C . GLU A 1 212 ? -3.217 11.490 -10.934 1.00 93.56 212 GLU A C 1
ATOM 1559 O O . GLU A 1 212 ? -2.292 11.063 -11.627 1.00 93.56 212 GLU A O 1
ATOM 1564 N N . SER A 1 213 ? -3.093 12.586 -10.178 1.00 91.06 213 SER A N 1
ATOM 1565 C CA . SER A 1 213 ? -1.856 13.372 -10.097 1.00 91.06 213 SER A CA 1
ATOM 1566 C C . SER A 1 213 ? -0.684 12.531 -9.584 1.00 91.06 213 SER A C 1
ATOM 1568 O O . SER A 1 213 ? 0.409 12.551 -10.154 1.00 91.06 213 SER A O 1
ATOM 1570 N N . LEU A 1 214 ? -0.912 11.729 -8.540 1.00 90.75 214 LEU A N 1
ATOM 1571 C CA . LEU A 1 214 ? 0.095 10.816 -8.011 1.00 90.75 214 LEU A CA 1
ATOM 1572 C C . LEU A 1 214 ? 0.535 9.780 -9.058 1.00 90.75 214 LEU A C 1
ATOM 1574 O O . LEU A 1 214 ? 1.735 9.563 -9.227 1.00 90.75 214 LEU A O 1
ATOM 1578 N N . ALA A 1 215 ? -0.410 9.166 -9.773 1.00 92.88 215 ALA A N 1
ATOM 1579 C CA . ALA A 1 215 ? -0.116 8.181 -10.810 1.00 92.88 215 ALA A CA 1
ATOM 1580 C C . ALA A 1 215 ? 0.710 8.772 -11.957 1.00 92.88 215 ALA A C 1
ATOM 1582 O O . ALA A 1 215 ? 1.724 8.182 -12.326 1.00 92.88 215 ALA A O 1
ATOM 1583 N N . ALA A 1 216 ? 0.344 9.959 -12.449 1.00 90.81 216 ALA A N 1
ATOM 1584 C CA . ALA A 1 216 ? 1.090 10.652 -13.498 1.00 90.81 216 ALA A CA 1
ATOM 1585 C C . ALA A 1 216 ? 2.539 10.954 -13.076 1.00 90.81 216 ALA A C 1
ATOM 1587 O O . ALA A 1 216 ? 3.468 10.826 -13.872 1.00 90.81 216 ALA A O 1
ATOM 1588 N N . ARG A 1 217 ? 2.762 11.309 -11.803 1.00 86.81 217 ARG A N 1
ATOM 1589 C CA . ARG A 1 217 ? 4.116 11.541 -11.275 1.00 86.81 217 ARG A CA 1
ATOM 1590 C C . ARG A 1 217 ? 4.924 10.251 -11.206 1.00 86.81 217 ARG A C 1
ATOM 1592 O O . ARG A 1 217 ? 6.063 10.240 -11.669 1.00 86.81 217 ARG A O 1
ATOM 1599 N N . VAL A 1 218 ? 4.340 9.169 -10.689 1.00 88.25 218 VAL A N 1
ATOM 1600 C CA . VAL A 1 218 ? 4.994 7.849 -10.674 1.00 88.25 218 VAL A CA 1
ATOM 1601 C C . VAL A 1 218 ? 5.344 7.411 -12.099 1.00 88.25 218 VAL A C 1
ATOM 1603 O O . VAL A 1 218 ? 6.466 6.976 -12.349 1.00 88.25 218 VAL A O 1
ATOM 1606 N N . GLU A 1 219 ? 4.429 7.592 -13.050 1.00 89.56 219 GLU A N 1
ATOM 1607 C CA . GLU A 1 219 ? 4.667 7.298 -14.462 1.00 89.56 219 GLU A CA 1
ATOM 1608 C C . GLU A 1 219 ? 5.788 8.157 -15.057 1.00 89.56 219 GLU A C 1
ATOM 1610 O O . GLU A 1 219 ? 6.679 7.609 -15.697 1.00 89.56 219 GLU A O 1
ATOM 1615 N N . SER A 1 220 ? 5.823 9.469 -14.799 1.00 86.38 220 SER A N 1
ATOM 1616 C CA . SER A 1 220 ? 6.904 10.335 -15.299 1.00 86.38 220 SER A CA 1
ATOM 1617 C C . SER A 1 220 ? 8.289 9.914 -14.800 1.00 86.38 220 SER A C 1
ATOM 1619 O O . SER A 1 220 ? 9.279 10.060 -15.514 1.00 86.38 220 SER A O 1
ATOM 1621 N N . GLN A 1 221 ? 8.359 9.353 -13.590 1.00 83.94 221 GLN A N 1
ATOM 1622 C CA . GLN A 1 221 ? 9.609 8.912 -12.980 1.00 83.94 221 GLN A CA 1
ATOM 1623 C C . GLN A 1 221 ? 10.034 7.522 -13.449 1.00 83.94 221 GLN A C 1
ATOM 1625 O O . GLN A 1 221 ? 11.227 7.263 -13.549 1.00 83.94 221 GLN A O 1
ATOM 1630 N N . LEU A 1 222 ? 9.085 6.617 -13.708 1.00 85.56 222 LEU A N 1
ATOM 1631 C CA . LEU A 1 222 ? 9.380 5.210 -14.004 1.00 85.56 222 LEU A CA 1
ATOM 1632 C C . LEU A 1 222 ? 9.245 4.845 -15.489 1.00 85.56 222 LEU A C 1
ATOM 1634 O O . LEU A 1 222 ? 9.915 3.920 -15.950 1.00 85.56 222 LEU A O 1
ATOM 1638 N N . GLY A 1 223 ? 8.406 5.556 -16.243 1.00 83.06 223 GLY A N 1
ATOM 1639 C CA . GLY A 1 223 ? 8.059 5.250 -17.633 1.00 83.06 223 GLY A CA 1
ATOM 1640 C C . GLY A 1 223 ? 9.215 5.426 -18.614 1.00 83.06 223 GLY A C 1
ATOM 1641 O O . GLY A 1 223 ? 9.317 4.671 -19.578 1.00 83.06 223 GLY A O 1
ATOM 1642 N N . GLY A 1 224 ? 10.130 6.357 -18.334 1.00 81.25 224 GLY A N 1
ATOM 1643 C CA . GLY A 1 224 ? 11.357 6.552 -19.113 1.00 81.25 224 GLY A CA 1
ATOM 1644 C C . GLY A 1 224 ? 12.527 5.656 -18.687 1.00 81.25 224 GLY A C 1
ATOM 1645 O O . GLY A 1 224 ? 13.551 5.617 -19.367 1.00 81.25 224 GLY A O 1
ATOM 1646 N N . CYS A 1 225 ? 12.413 4.934 -17.569 1.00 83.06 225 CYS A N 1
ATOM 1647 C CA . CYS A 1 225 ? 13.525 4.158 -17.030 1.00 83.06 225 CYS A CA 1
ATOM 1648 C C . CYS A 1 225 ? 13.652 2.786 -17.701 1.00 83.06 225 CYS A C 1
ATOM 1650 O O . CYS A 1 225 ? 12.701 1.996 -17.748 1.00 83.06 225 CYS A O 1
ATOM 1652 N N . ALA A 1 226 ? 14.876 2.437 -18.108 1.00 83.69 226 ALA A N 1
ATOM 1653 C CA . ALA A 1 226 ? 15.225 1.066 -18.470 1.00 83.69 226 ALA A CA 1
ATOM 1654 C C . ALA A 1 226 ? 14.904 0.097 -17.315 1.00 83.69 226 ALA A C 1
ATOM 1656 O O . ALA A 1 226 ? 14.962 0.478 -16.144 1.00 83.69 226 ALA A O 1
ATOM 1657 N N . ALA A 1 227 ? 14.598 -1.166 -17.631 1.00 81.06 227 ALA A N 1
ATOM 1658 C CA . ALA A 1 227 ? 14.139 -2.162 -16.654 1.00 81.06 227 ALA A CA 1
ATOM 1659 C C . ALA A 1 227 ? 15.049 -2.266 -15.414 1.00 81.06 227 ALA A C 1
ATOM 1661 O O . ALA A 1 227 ? 14.565 -2.278 -14.285 1.00 81.06 227 ALA A O 1
ATOM 1662 N N . ARG A 1 228 ? 16.375 -2.247 -15.612 1.00 81.31 228 ARG A N 1
ATOM 1663 C CA . ARG A 1 228 ? 17.360 -2.294 -14.519 1.00 81.31 228 ARG A CA 1
ATOM 1664 C C . ARG A 1 228 ? 17.327 -1.046 -13.633 1.00 81.31 228 ARG A C 1
ATOM 1666 O O . ARG A 1 228 ? 17.372 -1.169 -12.412 1.00 81.31 228 ARG A O 1
ATOM 1673 N N . GLY A 1 229 ? 17.225 0.138 -14.239 1.00 81.12 229 GLY A N 1
ATOM 1674 C CA . GLY A 1 229 ? 17.101 1.400 -13.507 1.00 81.12 229 GLY A CA 1
ATOM 1675 C C . GLY A 1 229 ? 15.804 1.441 -12.703 1.00 81.12 229 GLY A C 1
ATOM 1676 O O . GLY A 1 229 ? 15.820 1.709 -11.509 1.00 81.12 229 GLY A O 1
ATOM 1677 N N . ARG A 1 230 ? 14.691 1.045 -13.322 1.00 84.31 230 ARG A N 1
ATOM 1678 C CA . ARG A 1 230 ? 13.384 0.939 -12.664 1.00 84.31 230 ARG A CA 1
ATOM 1679 C C . ARG A 1 230 ? 13.384 -0.041 -11.491 1.00 84.31 230 ARG A C 1
ATOM 1681 O O . ARG A 1 230 ? 12.862 0.301 -10.437 1.00 84.31 230 ARG A O 1
ATOM 1688 N N . ALA A 1 231 ? 14.009 -1.210 -11.629 1.00 80.06 231 ALA A N 1
ATOM 1689 C CA . ALA A 1 231 ? 14.152 -2.159 -10.525 1.00 80.06 231 ALA A CA 1
ATOM 1690 C C . ALA A 1 231 ? 14.936 -1.552 -9.346 1.00 80.06 231 ALA A C 1
ATOM 1692 O O . ALA A 1 231 ? 14.499 -1.648 -8.200 1.00 80.06 231 ALA A O 1
ATOM 1693 N N . ALA A 1 232 ? 16.044 -0.852 -9.621 1.00 79.69 232 ALA A N 1
ATOM 1694 C CA . ALA A 1 232 ? 16.820 -0.162 -8.589 1.00 79.69 232 ALA A CA 1
ATOM 1695 C C . ALA A 1 232 ? 15.992 0.920 -7.873 1.00 79.69 232 ALA A C 1
ATOM 1697 O O . ALA A 1 232 ? 15.979 0.977 -6.643 1.00 79.69 232 ALA A O 1
ATOM 1698 N N . LEU A 1 233 ? 15.237 1.719 -8.628 1.00 80.31 233 LEU A N 1
ATOM 1699 C CA . LEU A 1 233 ? 14.338 2.739 -8.090 1.00 80.31 233 LEU A CA 1
ATOM 1700 C C . LEU A 1 233 ? 13.221 2.147 -7.217 1.00 80.31 233 LEU A C 1
ATOM 1702 O O . LEU A 1 233 ? 12.946 2.652 -6.129 1.00 80.31 233 LEU A O 1
ATOM 1706 N N . LEU A 1 234 ? 12.594 1.056 -7.657 1.00 81.75 234 LEU A N 1
ATOM 1707 C CA . LEU A 1 234 ? 11.499 0.411 -6.931 1.00 81.75 234 LEU A CA 1
ATOM 1708 C C . LEU A 1 234 ? 11.975 -0.289 -5.651 1.00 81.75 234 LEU A C 1
ATOM 1710 O O . LEU A 1 234 ? 11.288 -0.182 -4.629 1.00 81.75 234 LEU A O 1
ATOM 1714 N N . SER A 1 235 ? 13.164 -0.908 -5.694 1.00 73.94 235 SER A N 1
ATOM 1715 C CA . SER A 1 235 ? 13.830 -1.546 -4.545 1.00 73.94 235 SER A CA 1
ATOM 1716 C C . SER A 1 235 ? 14.292 -0.548 -3.480 1.00 73.94 235 SER A C 1
ATOM 1718 O O . SER A 1 235 ? 14.428 -0.889 -2.304 1.00 73.94 235 SER A O 1
ATOM 1720 N N . ASN A 1 236 ? 14.494 0.717 -3.861 1.00 70.81 236 ASN A N 1
ATOM 1721 C CA . ASN A 1 236 ? 14.844 1.752 -2.910 1.00 70.81 236 ASN A CA 1
ATOM 1722 C C . ASN A 1 236 ? 13.591 2.228 -2.153 1.00 70.81 236 ASN A C 1
ATOM 1724 O O . ASN A 1 236 ? 12.724 2.941 -2.669 1.00 70.81 236 ASN A O 1
ATOM 1728 N N . HIS A 1 237 ? 13.522 1.858 -0.87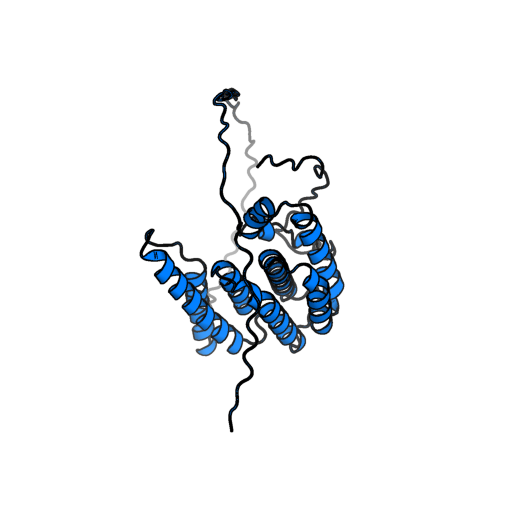7 1.00 62.56 237 HIS A N 1
ATOM 1729 C CA . HIS A 1 237 ? 12.451 2.251 0.034 1.00 62.56 237 HIS A CA 1
ATOM 1730 C C . HIS A 1 237 ? 12.399 3.770 0.270 1.00 62.56 237 HIS A C 1
ATOM 1732 O O . HIS A 1 237 ? 11.315 4.290 0.528 1.00 62.56 237 HIS A O 1
ATOM 1738 N N . THR A 1 238 ? 13.521 4.485 0.108 1.00 62.09 238 THR A N 1
ATOM 1739 C CA . THR A 1 238 ? 13.584 5.954 0.226 1.00 62.09 238 THR A CA 1
ATOM 1740 C C . THR A 1 238 ? 13.144 6.685 -1.046 1.00 62.09 238 THR A C 1
ATOM 1742 O O . THR A 1 238 ? 12.576 7.773 -0.975 1.00 62.09 238 THR A O 1
ATOM 1745 N N . PHE A 1 239 ? 13.343 6.076 -2.220 1.00 57.03 239 PHE A N 1
ATOM 1746 C CA . PHE A 1 239 ? 13.171 6.751 -3.511 1.00 57.03 239 PHE A CA 1
ATOM 1747 C C . PHE A 1 239 ? 11.740 7.253 -3.746 1.00 57.03 239 PHE A C 1
ATOM 1749 O O . PHE A 1 239 ? 11.544 8.330 -4.297 1.00 57.03 239 PHE A O 1
ATOM 1756 N N . LEU A 1 240 ? 10.733 6.519 -3.265 1.00 53.50 240 LEU A N 1
ATOM 1757 C CA . LEU A 1 240 ? 9.329 6.897 -3.456 1.00 53.50 240 LEU A CA 1
ATOM 1758 C C . LEU A 1 240 ? 8.651 7.415 -2.187 1.00 53.50 240 LEU A C 1
ATOM 1760 O O . LEU A 1 240 ? 7.604 8.036 -2.301 1.00 53.50 240 LEU A O 1
ATOM 1764 N N . SER A 1 241 ? 9.274 7.309 -1.006 1.00 53.44 241 SER A N 1
ATOM 1765 C CA . SER A 1 241 ? 8.884 8.180 0.116 1.00 53.44 241 SER A CA 1
ATOM 1766 C C . SER A 1 241 ? 9.125 9.664 -0.194 1.00 53.44 241 SER A C 1
ATOM 1768 O O . SER A 1 241 ? 8.497 10.514 0.427 1.00 53.44 241 SER A O 1
ATOM 1770 N N . CYS A 1 242 ? 9.989 9.958 -1.176 1.00 47.00 242 CYS A N 1
ATOM 1771 C CA . CYS A 1 242 ? 10.248 11.289 -1.722 1.00 47.00 242 CYS A CA 1
ATOM 1772 C C . CYS A 1 242 ? 9.342 11.676 -2.905 1.00 47.00 242 CYS A C 1
ATOM 1774 O O . CYS A 1 242 ? 9.481 12.794 -3.400 1.00 47.00 242 CYS A O 1
ATOM 1776 N N . VAL A 1 243 ? 8.418 10.814 -3.378 1.00 53.75 243 VAL A N 1
ATOM 1777 C CA . VAL A 1 243 ? 7.312 11.302 -4.225 1.00 53.75 243 VAL A CA 1
ATOM 1778 C C . VAL A 1 243 ? 6.454 12.150 -3.322 1.00 53.75 243 VAL A C 1
ATOM 1780 O O . VAL A 1 243 ? 5.626 11.662 -2.555 1.00 53.75 243 VAL A O 1
ATOM 1783 N N . ASP A 1 244 ? 6.782 13.430 -3.365 1.00 50.41 244 ASP A N 1
ATOM 1784 C CA . ASP A 1 244 ? 6.432 14.371 -2.339 1.00 50.41 244 ASP A CA 1
ATOM 1785 C C . ASP A 1 244 ? 4.914 14.491 -2.300 1.00 50.41 244 ASP A C 1
ATOM 1787 O O . ASP A 1 244 ? 4.303 15.068 -3.209 1.00 50.41 244 ASP A O 1
ATOM 1791 N N . LEU A 1 245 ? 4.292 13.907 -1.272 1.00 54.75 245 LEU A N 1
ATOM 1792 C CA . LEU A 1 245 ? 2.860 14.067 -1.016 1.00 54.75 245 LEU A CA 1
ATOM 1793 C C . LEU A 1 245 ? 2.506 15.555 -0.854 1.00 54.75 245 LEU A C 1
ATOM 1795 O O . LEU A 1 245 ? 1.350 15.929 -1.009 1.00 54.75 245 LEU A O 1
ATOM 1799 N N . GLN A 1 246 ? 3.513 16.405 -0.624 1.00 48.53 246 GLN A N 1
ATOM 1800 C CA . GLN A 1 246 ? 3.423 17.858 -0.584 1.00 48.53 246 GLN A CA 1
ATOM 1801 C C . GLN A 1 246 ? 3.031 18.502 -1.927 1.00 48.53 246 GLN A C 1
ATOM 1803 O O . GLN A 1 246 ? 2.424 19.567 -1.923 1.00 48.53 246 GLN A O 1
ATOM 1808 N N . ALA A 1 247 ? 3.325 17.894 -3.079 1.00 45.00 247 ALA A N 1
ATOM 1809 C CA . ALA A 1 247 ? 3.002 18.490 -4.385 1.00 45.00 247 ALA A CA 1
ATOM 1810 C C . ALA A 1 247 ? 1.668 17.995 -4.974 1.00 45.00 247 ALA A C 1
ATOM 1812 O O . ALA A 1 247 ? 1.233 18.462 -6.030 1.00 45.00 247 ALA A O 1
ATOM 1813 N N . VAL A 1 248 ? 0.980 17.069 -4.295 1.00 51.34 248 VAL A N 1
ATOM 1814 C CA . VAL A 1 248 ? -0.369 16.645 -4.679 1.00 51.34 248 VAL A CA 1
ATOM 1815 C C . VAL A 1 248 ? -1.351 17.730 -4.222 1.00 51.34 248 VAL A C 1
ATOM 1817 O O . VAL A 1 248 ? -1.867 17.707 -3.114 1.00 51.34 248 VAL A O 1
ATOM 1820 N 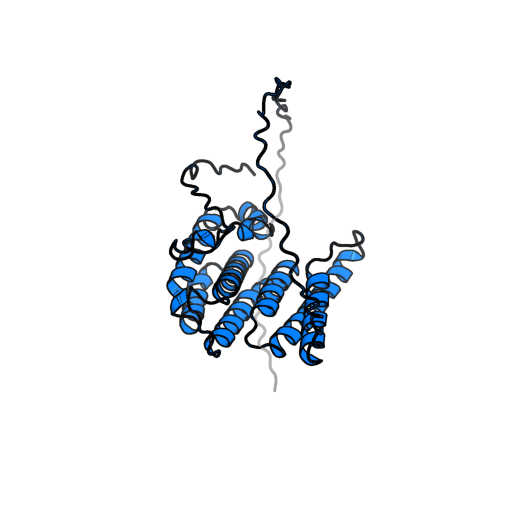N . ARG A 1 249 ? -1.495 18.746 -5.088 1.00 44.47 249 ARG A N 1
ATOM 1821 C CA . ARG A 1 249 ? -2.260 19.998 -4.936 1.00 44.47 249 ARG A CA 1
ATOM 1822 C C . ARG A 1 249 ? -1.912 20.814 -3.683 1.00 44.47 249 ARG A C 1
ATOM 1824 O O . ARG A 1 249 ? -2.335 20.525 -2.572 1.00 44.47 249 ARG A O 1
ATOM 1831 N N . GLY A 1 250 ? -1.287 21.973 -3.912 1.00 40.41 250 GLY A N 1
ATOM 1832 C CA . GLY A 1 250 ? -0.950 23.007 -2.919 1.00 40.41 250 GLY A CA 1
ATOM 1833 C C . GLY A 1 250 ? -2.115 23.664 -2.154 1.00 40.41 250 GLY A C 1
ATOM 1834 O O . GLY A 1 250 ? -1.975 24.788 -1.686 1.00 40.41 250 GLY A O 1
ATOM 1835 N N . ARG A 1 251 ? -3.265 22.994 -1.993 1.00 48.34 251 ARG A N 1
ATOM 1836 C CA . ARG A 1 251 ? -4.350 23.404 -1.084 1.00 48.34 251 ARG A CA 1
ATOM 1837 C C . ARG A 1 251 ? -4.102 23.005 0.380 1.00 48.34 251 ARG A C 1
ATOM 1839 O O . ARG A 1 251 ? -4.811 23.496 1.251 1.00 48.34 251 ARG A O 1
ATOM 1846 N N . HIS A 1 252 ? -3.095 22.171 0.660 1.00 50.16 252 HIS A N 1
ATOM 1847 C CA . HIS A 1 252 ? -2.824 21.605 1.993 1.00 50.16 252 HIS A CA 1
ATOM 1848 C C . HIS A 1 252 ? -1.772 22.356 2.833 1.00 50.16 252 HIS A C 1
ATOM 1850 O O . HIS A 1 252 ? -1.567 22.020 3.997 1.00 50.16 252 HIS A O 1
ATOM 1856 N N . HIS A 1 253 ? -1.133 23.398 2.290 1.00 42.38 253 HIS A N 1
ATOM 1857 C CA . HIS A 1 253 ? 0.066 24.003 2.899 1.00 42.38 253 HIS A CA 1
ATOM 1858 C C . HIS A 1 253 ? -0.156 25.239 3.766 1.00 42.38 253 HIS A C 1
ATOM 1860 O O . HIS A 1 253 ? 0.787 25.733 4.372 1.00 42.38 253 HIS A O 1
ATOM 1866 N N . ALA A 1 254 ? -1.382 25.744 3.898 1.00 40.91 254 ALA A N 1
ATOM 1867 C CA . ALA A 1 254 ? -1.596 26.938 4.719 1.00 40.91 254 ALA A CA 1
ATOM 1868 C C . ALA A 1 254 ? -1.537 26.674 6.242 1.00 40.91 254 ALA A C 1
ATOM 1870 O O . ALA A 1 254 ? -1.521 27.634 7.009 1.00 40.91 254 ALA A O 1
ATOM 1871 N N . ALA A 1 255 ? -1.521 25.412 6.703 1.00 35.06 255 ALA A N 1
ATOM 1872 C CA . ALA A 1 255 ? -1.693 25.102 8.131 1.00 35.06 255 ALA A CA 1
ATOM 1873 C C . ALA A 1 255 ? -0.774 24.013 8.728 1.00 35.06 255 ALA A C 1
ATOM 1875 O O . ALA A 1 255 ? -0.771 23.847 9.948 1.00 35.06 255 ALA A O 1
ATOM 1876 N N . ALA A 1 256 ? 0.015 23.279 7.937 1.00 36.72 256 ALA A N 1
ATOM 1877 C CA . ALA A 1 256 ? 0.892 22.232 8.469 1.00 36.72 256 ALA A CA 1
ATOM 1878 C C . ALA A 1 256 ? 2.293 22.789 8.779 1.00 36.72 256 ALA A C 1
ATOM 1880 O O . ALA A 1 256 ? 3.142 22.908 7.898 1.00 36.72 256 ALA A O 1
ATOM 1881 N N . ALA A 1 257 ? 2.551 23.136 10.042 1.00 30.55 257 ALA A N 1
ATOM 1882 C CA . ALA A 1 257 ? 3.889 23.518 10.489 1.00 30.55 257 ALA A CA 1
ATOM 1883 C C . ALA A 1 257 ? 4.841 22.308 10.407 1.00 30.55 257 ALA A C 1
ATOM 1885 O O . ALA A 1 257 ? 4.650 21.327 11.123 1.00 30.55 257 ALA A O 1
ATOM 1886 N N . GLY A 1 258 ? 5.866 22.388 9.551 1.00 36.12 258 GLY A N 1
ATOM 1887 C CA . GLY A 1 258 ? 6.946 21.393 9.469 1.00 36.12 258 GLY A CA 1
ATOM 1888 C C . GLY A 1 258 ? 7.150 20.717 8.110 1.00 36.12 258 GLY A C 1
ATOM 1889 O O . GLY A 1 258 ? 8.030 19.868 8.008 1.00 36.12 258 GLY A O 1
ATOM 1890 N N . LEU A 1 259 ? 6.383 21.080 7.077 1.00 34.81 259 LEU A N 1
ATOM 1891 C CA . LEU A 1 259 ? 6.621 20.637 5.700 1.00 34.81 259 LEU A CA 1
ATOM 1892 C C . LEU A 1 259 ? 7.151 21.828 4.892 1.00 34.81 259 LEU A C 1
ATOM 1894 O O . LEU A 1 259 ? 6.390 22.710 4.505 1.00 34.81 259 LEU A O 1
ATOM 1898 N N . GLU A 1 260 ? 8.470 21.896 4.715 1.00 33.12 260 GLU A N 1
ATOM 1899 C CA . GLU A 1 260 ? 9.103 22.855 3.804 1.00 33.12 260 GLU A CA 1
ATOM 1900 C C . GLU A 1 260 ? 8.969 22.323 2.373 1.00 33.12 260 GLU A C 1
ATOM 1902 O O . GLU A 1 260 ? 9.500 21.260 2.053 1.00 33.12 260 GLU A O 1
ATOM 1907 N N . SER A 1 261 ? 8.240 23.057 1.530 1.00 34.72 261 SER A N 1
ATOM 1908 C CA . SER A 1 261 ? 8.087 22.770 0.105 1.00 34.72 261 SER A CA 1
ATOM 1909 C C . SER A 1 261 ? 9.431 22.887 -0.612 1.00 34.72 261 SER A C 1
ATOM 1911 O O . SER A 1 261 ? 10.083 23.931 -0.541 1.00 34.72 261 SER A O 1
ATOM 1913 N N . PHE A 1 262 ? 9.828 21.848 -1.346 1.00 35.31 262 PHE A N 1
ATOM 1914 C CA . PHE A 1 262 ? 10.941 21.929 -2.288 1.00 35.31 262 PHE A CA 1
ATOM 1915 C C . PHE A 1 262 ? 10.387 22.136 -3.703 1.00 35.31 262 PHE A C 1
ATOM 1917 O O . PHE A 1 262 ? 9.934 21.192 -4.351 1.00 35.31 262 PHE A O 1
ATOM 1924 N N . ASP A 1 263 ? 10.406 23.381 -4.182 1.00 37.38 263 ASP A N 1
ATOM 1925 C CA . ASP A 1 263 ? 10.046 23.722 -5.561 1.00 37.38 263 ASP A CA 1
ATOM 1926 C C . ASP A 1 263 ? 11.182 23.290 -6.502 1.00 37.38 263 ASP A C 1
ATOM 1928 O O . ASP A 1 263 ? 12.105 24.042 -6.809 1.00 37.38 263 ASP A O 1
ATOM 1932 N N . GLY A 1 264 ? 11.147 22.030 -6.932 1.00 37.59 264 GLY A N 1
ATOM 1933 C CA . GLY A 1 264 ? 12.066 21.492 -7.932 1.00 37.59 264 GLY A CA 1
ATOM 1934 C C . GLY A 1 264 ? 11.687 21.913 -9.353 1.00 37.59 264 GLY A C 1
ATOM 1935 O O . GLY A 1 264 ? 11.292 21.059 -10.140 1.00 37.59 264 GLY A O 1
ATOM 1936 N N . GLU A 1 265 ? 11.803 23.202 -9.685 1.00 39.72 265 GLU A N 1
ATOM 1937 C CA . GLU A 1 265 ? 11.717 23.704 -11.074 1.00 39.72 265 GLU A CA 1
ATOM 1938 C C . GLU A 1 265 ? 13.090 23.859 -11.762 1.00 39.72 265 GLU A C 1
ATOM 1940 O O . GLU A 1 265 ? 13.173 24.363 -12.877 1.00 39.72 265 GLU A O 1
ATOM 1945 N N . GLU A 1 266 ? 14.181 23.352 -11.181 1.00 38.03 266 GLU A N 1
ATOM 1946 C CA . GLU A 1 266 ? 15.485 23.312 -11.858 1.00 38.03 266 GLU A CA 1
ATOM 1947 C C . GLU A 1 266 ? 16.034 21.880 -11.915 1.00 38.03 266 GLU A C 1
ATOM 1949 O O . GLU A 1 266 ? 16.545 21.355 -10.927 1.00 38.03 266 GLU A O 1
ATOM 1954 N N . GLY A 1 267 ? 15.947 21.244 -13.093 1.00 37.56 267 GLY A N 1
ATOM 1955 C CA . GLY A 1 267 ? 16.765 20.066 -13.414 1.00 37.56 267 GLY A CA 1
ATOM 1956 C C . GLY A 1 267 ? 16.050 18.826 -13.960 1.00 37.56 267 GLY A C 1
ATOM 1957 O O . GLY A 1 267 ? 16.418 17.716 -13.594 1.00 37.56 267 GLY A O 1
ATOM 1958 N N . ALA A 1 268 ? 15.077 18.972 -14.865 1.00 35.97 268 ALA A N 1
ATOM 1959 C CA . ALA A 1 268 ? 14.620 17.862 -15.718 1.00 35.97 268 ALA A CA 1
ATOM 1960 C C . ALA A 1 268 ? 15.491 17.670 -16.983 1.00 35.97 268 ALA A C 1
ATOM 1962 O O . ALA A 1 268 ? 15.076 17.008 -17.931 1.00 35.97 268 ALA A O 1
ATOM 1963 N N . GLU A 1 269 ? 16.710 18.215 -17.005 1.00 37.72 269 GLU A N 1
ATOM 1964 C CA . GLU A 1 269 ? 17.727 17.892 -18.007 1.00 37.72 269 GLU A CA 1
ATOM 1965 C C . GLU A 1 269 ? 18.888 17.166 -17.323 1.00 37.72 269 GLU A C 1
ATOM 1967 O O . GLU A 1 269 ? 19.618 17.745 -16.522 1.00 37.72 269 GLU A O 1
ATOM 1972 N N . GLY A 1 270 ? 19.064 15.883 -17.647 1.00 34.19 270 GLY A N 1
ATOM 1973 C CA . GLY A 1 270 ? 20.286 15.151 -17.311 1.00 34.19 270 GLY A CA 1
ATOM 1974 C C . GLY A 1 270 ? 20.167 14.105 -16.205 1.00 34.19 270 GLY A C 1
ATOM 1975 O O . GLY A 1 270 ? 21.032 14.036 -15.340 1.00 34.19 270 GLY A O 1
ATOM 1976 N N . CYS A 1 271 ? 19.180 13.209 -16.271 1.00 31.73 271 CYS A N 1
ATOM 1977 C CA . CYS A 1 271 ? 19.361 11.870 -15.702 1.00 31.73 271 CYS A CA 1
ATOM 1978 C C . CYS A 1 271 ? 19.832 10.912 -16.808 1.00 31.73 271 CYS A C 1
ATOM 1980 O O . CYS A 1 271 ? 19.135 9.979 -17.197 1.00 31.73 271 CYS A O 1
ATOM 1982 N N . VAL A 1 272 ? 21.023 11.177 -17.357 1.00 29.20 272 VAL A N 1
ATOM 1983 C CA . VAL A 1 272 ? 21.821 10.128 -18.002 1.00 29.20 272 VAL A CA 1
ATOM 1984 C C . VAL A 1 272 ? 22.562 9.441 -16.866 1.00 29.20 272 VAL A C 1
ATOM 1986 O O . VAL A 1 272 ? 23.623 9.888 -16.438 1.00 29.20 272 VAL A O 1
ATOM 1989 N N . VAL A 1 273 ? 21.955 8.396 -16.314 1.00 27.42 273 VAL A N 1
ATOM 1990 C CA . VAL A 1 273 ? 22.713 7.426 -15.529 1.00 27.42 273 VAL A CA 1
ATOM 1991 C C . VAL A 1 273 ? 23.245 6.421 -16.539 1.00 27.42 273 VAL A C 1
ATOM 1993 O O . VAL A 1 273 ? 22.497 5.567 -17.009 1.00 27.42 273 VAL A O 1
ATOM 1996 N N . ASP A 1 274 ? 24.517 6.557 -16.908 1.00 28.48 274 ASP A N 1
ATOM 1997 C CA . ASP A 1 274 ? 25.247 5.457 -17.535 1.00 28.48 274 ASP A CA 1
ATOM 1998 C C . ASP A 1 274 ? 25.269 4.282 -16.537 1.00 28.48 274 ASP A C 1
ATOM 2000 O O . ASP A 1 274 ? 25.904 4.362 -15.480 1.00 28.48 274 ASP A O 1
ATOM 2004 N N . LEU A 1 275 ? 24.534 3.212 -16.862 1.00 31.00 275 LEU A N 1
ATOM 2005 C CA . LEU A 1 275 ? 24.587 1.885 -16.233 1.00 31.00 275 LEU A CA 1
ATOM 2006 C C . LEU A 1 275 ? 24.736 0.800 -17.297 1.00 31.00 275 LEU A C 1
ATOM 2008 O O . LEU A 1 275 ? 23.920 0.798 -18.246 1.00 31.00 275 LEU A O 1
#

Foldseek 3Di:
DDDDDDDDDDDDDDDDDDDDDDDDDDDDDDDDDDDDDDDDDDDDDDDDDDDDDDDDDPDDDPPPPPPPPPDPLVVLLVVLQVQLLCLQPPDFPDDPVGLVVNLVSLVSSLVSLVVSCVSPVQDLSSLLSNLSSLLVNDDLSLVCLLVSLLSNLQSNLVDPQALACPGPCNVSNLSSLLSNCLSCVLVVNNVCLVVSLVSSCVSHVNCSLLSVVLNVLVCVVQVPDDPVRNNVQSPDPVNSVPSDSCVSDVPPPPDDPPDDDDPPPPDPPDPPPDD